Protein 3GQE (pdb70)

Secondary structure (DSSP, 8-state):
----EEEEEES-GGG--SSEEEEEE-TTS--TTGGGSHHHHH-GGG-------TT-EEEE--TT--EEEEE---TTTS-HHHHHHHHHHHHHHHHHHHHHTT-SEEEEE-TTSSTTS-SS--HHHHHHHHHHHHTTS--EEEEEES-HHHHHHHHHHHHH--/--EEEEEES-GGG--SSEEEEEB-TTSSBTT-TT-HHHHH-GGG-------TT-EEEE--SS-EEEEE----TTTS-HHHHHHHHHHHHHHHHHHHHHHT-SEEEEE-TT-STTSSSS--HHHHHHHHHHHHTTS--EEEEEE--HHHHHHHHHHHH-

Radius of gyration: 22.11 Å; Cα contacts (8 Å, |Δi|>4): 668; chains: 2; bounding box: 63×42×39 Å

Structure (mmCIF, N/CA/C/O backbone):
data_3GQE
#
_entry.id   3GQE
#
_cell.length_a   129.610
_cell.length_b   129.610
_cell.length_c   42.490
_cell.angle_alpha   90.000
_cell.angle_beta   90.000
_cell.angle_gamma   90.000
#
_symmetry.space_group_name_H-M   'I 4'
#
loop_
_entity.id
_entity.type
_entity.pdbx_description
1 polymer 'Non-structural protein 3'
2 non-polymer BICINE
3 water water
#
loop_
_atom_site.group_PDB
_atom_site.id
_atom_site.type_symbol
_atom_site.label_atom_id
_atom_site.label_alt_id
_atom_site.label_comp_id
_atom_site.label_asym_id
_atom_site.label_entity_id
_atom_site.label_seq_id
_atom_site.pdbx_PDB_ins_code
_atom_site.Cartn_x
_atom_site.Cartn_y
_atom_site.Cartn_z
_atom_site.occupancy
_atom_site.B_iso_or_equiv
_atom_site.auth_seq_id
_atom_site.auth_comp_id
_atom_site.auth_asym_id
_atom_site.auth_atom_id
_atom_site.pdbx_PDB_model_num
ATOM 1 N N . MET A 1 1 ? 42.190 9.429 -6.144 1.00 22.35 -1 MET A N 1
ATOM 2 C CA . MET A 1 1 ? 42.581 9.722 -4.790 1.00 22.20 -1 MET A CA 1
ATOM 3 C C . MET A 1 1 ? 44.083 9.878 -4.748 1.00 22.29 -1 MET A C 1
ATOM 4 O O . MET A 1 1 ? 44.799 9.172 -5.415 1.00 21.93 -1 MET A O 1
ATOM 9 N N . LYS A 1 2 ? 44.549 10.847 -3.984 1.00 22.17 0 LYS A N 1
ATOM 10 C CA . LYS A 1 2 ? 45.948 11.034 -3.788 1.00 22.42 0 LYS A CA 1
ATOM 11 C C . LYS A 1 2 ? 46.252 10.177 -2.621 1.00 22.42 0 LYS A C 1
ATOM 12 O O . LYS A 1 2 ? 45.442 10.024 -1.757 1.00 22.82 0 LYS A O 1
ATOM 18 N N . ALA A 1 3 ? 47.411 9.575 -2.610 1.00 21.81 1 ALA A N 1
ATOM 19 C CA . ALA A 1 3 ? 47.705 8.649 -1.566 1.00 21.04 1 ALA A CA 1
ATOM 20 C C . ALA A 1 3 ? 49.111 8.782 -1.114 1.00 19.97 1 ALA A C 1
ATOM 21 O O . ALA A 1 3 ? 50.001 8.417 -1.797 1.00 20.74 1 ALA A O 1
ATOM 23 N N . PRO A 1 4 ? 49.327 9.284 0.067 1.00 18.75 2 PRO A N 1
ATOM 24 C CA . PRO A 1 4 ? 50.687 9.377 0.537 1.00 17.81 2 PRO A CA 1
ATOM 25 C C . PRO A 1 4 ? 51.152 8.103 1.151 1.00 16.79 2 PRO A C 1
ATOM 26 O O . PRO A 1 4 ? 50.406 7.229 1.424 1.00 16.83 2 PRO A O 1
ATOM 30 N N . SER A 1 5 ? 52.431 8.015 1.358 1.00 16.15 3 SER A N 1
ATOM 31 C CA . SER A 1 5 ? 52.968 6.985 2.223 1.00 16.03 3 SER A CA 1
ATOM 32 C C . SER A 1 5 ? 53.760 7.676 3.319 1.00 15.39 3 SER A C 1
ATOM 33 O O . SER A 1 5 ? 54.297 8.767 3.099 1.00 15.70 3 SER A O 1
ATOM 36 N N . TYR A 1 6 ? 53.826 7.039 4.486 1.00 14.25 4 TYR A N 1
ATOM 37 C CA . TYR A 1 6 ? 54.523 7.579 5.651 1.00 12.76 4 TYR A CA 1
ATOM 38 C C . TYR A 1 6 ? 55.453 6.534 6.290 1.00 13.09 4 TYR A C 1
ATOM 39 O O . TYR A 1 6 ? 55.105 5.357 6.383 1.00 12.54 4 TYR A O 1
ATOM 48 N N . HIS A 1 7 ? 56.601 6.966 6.770 1.00 12.82 5 HIS A N 1
ATOM 49 C CA . HIS A 1 7 ? 57.521 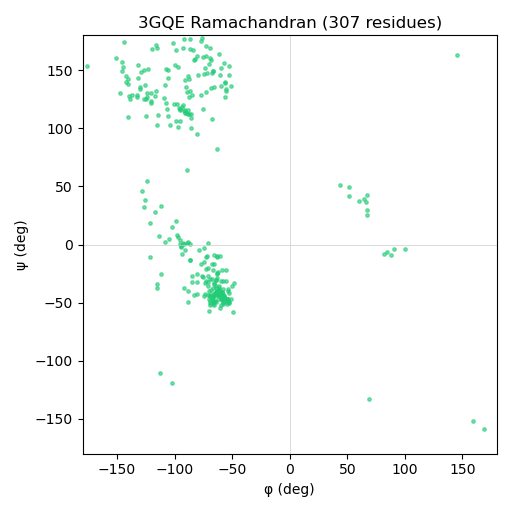6.211 7.575 1.00 13.44 5 HIS A CA 1
ATOM 50 C C . HIS A 1 7 ? 58.274 7.154 8.482 1.00 13.15 5 HIS A C 1
ATOM 51 O O . HIS A 1 7 ? 58.328 8.294 8.254 1.00 13.55 5 HIS A O 1
ATOM 58 N N . VAL A 1 8 ? 58.854 6.641 9.532 1.00 20.00 6 VAL A N 1
ATOM 59 C CA . VAL A 1 8 ? 59.462 7.456 10.551 1.00 20.00 6 VAL A CA 1
ATOM 60 C C . VAL A 1 8 ? 60.968 7.366 10.521 1.00 20.00 6 VAL A C 1
ATOM 61 O O . VAL A 1 8 ? 61.498 6.317 10.359 1.00 20.00 6 VAL A O 1
ATOM 65 N N . VAL A 1 9 ? 61.650 8.475 10.672 1.00 12.07 7 VAL A N 1
ATOM 66 C CA . VAL A 1 9 ? 63.074 8.445 10.746 1.00 12.64 7 VAL A CA 1
ATOM 67 C C . VAL A 1 9 ? 63.581 9.148 11.988 1.00 13.01 7 VAL A C 1
ATOM 68 O O . VAL A 1 9 ? 63.293 10.270 12.206 1.00 12.87 7 VAL A O 1
ATOM 72 N N . ARG A 1 10 ? 64.376 8.472 12.789 1.00 13.84 8 ARG A N 1
ATOM 73 C CA . ARG A 1 10 ? 65.057 9.131 13.894 1.00 15.35 8 ARG A CA 1
ATOM 74 C C . ARG A 1 10 ? 66.442 9.578 13.425 1.00 16.04 8 ARG A C 1
ATOM 75 O O . ARG A 1 10 ? 67.253 8.760 12.995 1.00 15.83 8 ARG A O 1
ATOM 83 N N . GLY A 1 11 ? 66.694 10.884 13.481 1.00 17.38 9 GLY A N 1
ATOM 84 C CA . GLY A 1 11 ? 68.007 11.419 13.115 1.00 19.15 9 GLY A CA 1
ATOM 85 C C . GLY A 1 11 ? 68.043 12.898 12.745 1.00 20.27 9 GLY A C 1
ATOM 86 O O . GLY A 1 11 ? 67.238 13.703 13.235 1.00 20.13 9 GLY A O 1
ATOM 87 N N . ASP A 1 12 ? 69.007 13.254 11.895 1.00 20.84 10 ASP A N 1
ATOM 88 C CA . ASP A 1 12 ? 69.229 14.645 11.508 1.00 21.60 10 ASP A CA 1
ATOM 89 C C . ASP A 1 12 ? 68.601 14.868 10.148 1.00 21.22 10 ASP A C 1
ATOM 90 O O . ASP A 1 12 ? 68.960 14.190 9.185 1.00 21.77 10 ASP A O 1
ATOM 95 N N . ILE A 1 13 ? 67.652 15.799 10.069 1.00 20.90 11 ILE A N 1
ATOM 96 C CA . ILE A 1 13 ? 66.933 16.061 8.799 1.00 19.83 11 ILE A CA 1
ATOM 97 C C . ILE A 1 13 ? 67.826 16.582 7.651 1.00 20.56 11 ILE A C 1
ATOM 98 O O . ILE A 1 13 ? 67.477 16.409 6.477 1.00 21.07 11 ILE A O 1
ATOM 103 N N . ALA A 1 14 ? 68.962 17.203 7.990 1.00 20.72 12 ALA A N 1
ATOM 104 C CA . ALA A 1 14 ? 69.985 17.604 6.991 1.00 21.22 12 ALA A CA 1
ATOM 105 C C . ALA A 1 14 ? 70.482 16.442 6.117 1.00 21.27 12 ALA A C 1
ATOM 106 O O . ALA A 1 14 ? 70.844 16.627 4.932 1.00 21.23 12 ALA A O 1
ATOM 108 N N . THR A 1 15 ? 70.497 15.250 6.705 1.00 21.02 13 THR A N 1
ATOM 109 C CA . THR A 1 15 ? 70.958 14.058 6.018 1.00 21.25 13 THR A CA 1
ATOM 110 C C . THR A 1 15 ? 69.845 13.389 5.219 1.00 21.29 13 THR A C 1
ATOM 111 O O . THR A 1 15 ? 70.077 12.386 4.559 1.00 21.72 13 THR A O 1
ATOM 115 N N . ALA A 1 16 ? 68.640 13.952 5.244 1.00 21.17 14 ALA A N 1
ATOM 116 C CA . ALA A 1 16 ? 67.513 13.304 4.571 1.00 21.14 14 ALA A C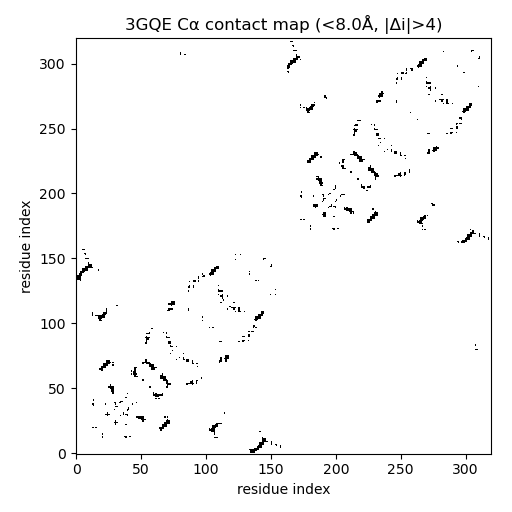A 1
ATOM 117 C C . ALA A 1 16 ? 67.778 13.133 3.072 1.00 20.87 14 ALA A C 1
ATOM 118 O O . ALA A 1 16 ? 68.486 13.930 2.484 1.00 20.93 14 ALA A O 1
ATOM 120 N N . THR A 1 17 ? 67.174 12.111 2.469 1.00 20.74 15 THR A N 1
ATOM 121 C CA . THR A 1 17 ? 67.376 11.775 1.058 1.00 20.81 15 THR A CA 1
ATOM 122 C C . THR A 1 17 ? 66.113 11.983 0.200 1.00 20.66 15 THR A C 1
ATOM 123 O O . THR A 1 17 ? 66.063 11.609 -0.979 1.00 21.27 15 THR A O 1
ATOM 127 N N . GLU A 1 18 ? 65.094 12.571 0.806 1.00 19.82 16 GLU A N 1
ATOM 128 C CA . GLU A 1 18 ? 63.867 12.912 0.119 1.00 18.87 16 GLU A CA 1
ATOM 129 C C . GLU A 1 18 ? 64.082 14.070 -0.893 1.00 18.76 16 GLU A C 1
ATOM 130 O O . GLU A 1 18 ? 65.153 14.706 -0.905 1.00 17.91 16 GLU A O 1
ATOM 136 N N . GLY A 1 19 ? 63.065 14.315 -1.738 1.00 17.57 17 GLY A N 1
ATOM 137 C CA . GLY A 1 19 ? 63.087 15.367 -2.749 1.00 16.00 17 GLY A CA 1
ATOM 138 C C . GLY A 1 19 ? 63.219 16.786 -2.196 1.00 15.87 17 GLY A C 1
ATOM 139 O O . GLY A 1 19 ? 63.852 17.648 -2.807 1.00 15.21 17 GLY A O 1
ATOM 140 N N . VAL A 1 20 ? 62.596 17.036 -1.045 1.00 14.68 18 VAL A N 1
ATOM 141 C CA . VAL A 1 20 ? 62.623 18.347 -0.431 1.00 13.37 18 VAL A CA 1
ATOM 142 C C . VAL A 1 20 ? 62.611 18.145 1.084 1.00 12.45 18 VAL A C 1
ATOM 143 O O . VAL A 1 20 ? 62.093 17.134 1.574 1.00 12.56 18 VAL A O 1
ATOM 147 N N A ILE A 1 21 ? 63.191 19.104 1.805 0.50 11.46 19 ILE A N 1
ATOM 148 N N B ILE A 1 21 ? 63.199 19.063 1.834 0.50 11.52 19 ILE A N 1
ATOM 149 C CA A ILE A 1 21 ? 63.253 19.089 3.266 0.50 10.89 19 ILE A CA 1
ATOM 150 C CA B ILE A 1 21 ? 63.091 18.946 3.277 0.50 10.92 19 ILE A CA 1
ATOM 151 C C A ILE A 1 21 ? 62.382 20.213 3.824 0.50 10.14 19 ILE A C 1
ATOM 152 C C B ILE A 1 21 ? 62.459 20.186 3.876 0.50 10.22 19 ILE A C 1
ATOM 153 O O A ILE A 1 21 ? 62.261 21.255 3.187 0.50 9.96 19 ILE A O 1
ATOM 154 O O B ILE A 1 21 ? 62.571 21.272 3.323 0.50 10.12 19 ILE A O 1
ATOM 163 N N . ILE A 1 22 ? 61.755 20.000 4.984 1.00 10.23 20 ILE A N 1
ATOM 164 C CA . ILE A 1 22 ? 61.046 21.106 5.688 1.00 8.98 20 ILE A CA 1
ATOM 165 C C . ILE A 1 22 ? 61.922 21.641 6.816 1.00 9.18 20 ILE A C 1
ATOM 166 O O . ILE A 1 22 ? 62.422 20.862 7.673 1.00 8.75 20 ILE A O 1
ATOM 171 N N . ASN A 1 23 ? 62.142 22.961 6.788 1.00 8.48 21 ASN A N 1
ATOM 172 C CA . ASN A 1 23 ? 62.694 23.697 7.928 1.00 8.23 21 ASN A CA 1
ATOM 173 C C . ASN A 1 23 ? 61.554 24.289 8.797 1.00 8.38 21 ASN A C 1
ATOM 174 O O . ASN A 1 23 ? 60.754 25.097 8.343 1.00 7.71 21 ASN A O 1
ATOM 179 N N . ALA A 1 24 ? 61.494 23.849 10.042 1.00 8.75 22 ALA A N 1
ATOM 180 C CA . ALA A 1 24 ? 60.536 24.370 10.994 1.00 9.18 22 ALA A CA 1
ATOM 181 C C . ALA A 1 24 ? 61.159 25.674 11.464 1.00 8.97 22 ALA A C 1
ATOM 182 O O . ALA A 1 24 ? 62.019 25.670 12.318 1.00 9.63 22 ALA A O 1
ATOM 184 N N . ALA A 1 25 ? 60.768 26.778 10.844 1.00 8.88 23 ALA A N 1
ATOM 185 C CA . ALA A 1 25 ? 61.430 28.035 11.048 1.00 9.44 23 ALA A CA 1
ATOM 186 C C . ALA A 1 25 ? 60.681 28.937 12.064 1.00 10.32 23 ALA A C 1
ATOM 187 O O . ALA A 1 25 ? 59.535 28.655 12.447 1.00 9.46 23 ALA A O 1
ATOM 189 N N . ASN A 1 26 ? 61.358 29.995 12.497 1.00 10.65 24 ASN A N 1
ATOM 190 C CA . ASN A 1 26 ? 60.688 31.112 13.129 1.00 12.26 24 ASN A CA 1
ATOM 191 C C . ASN A 1 26 ? 60.372 32.107 12.017 1.00 12.46 24 ASN A C 1
ATOM 192 O O . ASN A 1 26 ? 60.742 31.884 10.861 1.00 13.19 24 ASN A O 1
ATOM 197 N N . SER A 1 27 ? 59.697 33.190 12.354 1.00 12.38 25 SER A N 1
ATOM 198 C CA . SER A 1 27 ? 59.239 34.125 11.346 1.00 13.23 25 SER A CA 1
ATOM 199 C C . SER A 1 27 ? 60.378 34.951 10.688 1.00 13.31 25 SER A C 1
ATOM 200 O O . SER A 1 27 ? 60.119 35.765 9.809 1.00 13.05 25 SER A O 1
ATOM 203 N N . LYS A 1 28 ? 61.599 34.692 11.094 1.00 13.45 26 LYS A N 1
ATOM 204 C CA . LYS A 1 28 ? 62.755 35.245 10.446 1.00 14.02 26 LYS A CA 1
ATOM 205 C C . LYS A 1 28 ? 63.318 34.295 9.398 1.00 13.90 26 LYS A C 1
ATOM 206 O O . LYS A 1 28 ? 64.267 34.595 8.759 1.00 14.19 26 LYS A O 1
ATOM 212 N N . GLY A 1 29 ? 62.716 33.135 9.262 1.00 13.74 27 GLY A N 1
ATOM 213 C CA . GLY A 1 29 ? 63.227 32.074 8.398 1.00 13.69 27 GLY A CA 1
ATOM 214 C C . GLY A 1 29 ? 64.282 31.176 9.021 1.00 13.71 27 GLY A C 1
ATOM 215 O O . GLY A 1 29 ? 64.675 30.174 8.418 1.00 13.86 27 GLY A O 1
ATOM 216 N N . GLN A 1 30 ? 64.741 31.497 10.227 1.00 13.46 28 GLN A N 1
ATOM 217 C CA . GLN A 1 30 ? 65.823 30.713 10.821 1.00 14.08 28 GLN A CA 1
ATOM 218 C C . GLN A 1 30 ? 65.373 29.392 11.442 1.00 14.11 28 GLN A C 1
ATOM 219 O O . GLN A 1 30 ? 64.280 29.298 11.994 1.00 13.56 28 GLN A O 1
ATOM 225 N N . PRO A 1 31 ? 66.231 28.363 11.354 1.00 14.09 29 PRO A N 1
ATOM 226 C CA . PRO A 1 31 ? 65.994 27.161 12.120 1.00 14.12 29 PRO A CA 1
ATOM 227 C C . PRO A 1 31 ? 66.363 27.412 13.577 1.00 14.00 29 PRO A C 1
ATOM 228 O O . PRO A 1 31 ? 66.857 28.505 13.926 1.00 14.01 29 PRO A O 1
ATOM 232 N N . GLY A 1 32 ? 66.155 26.401 14.411 1.00 13.62 30 GLY A N 1
ATOM 233 C CA . GLY A 1 32 ? 66.664 26.417 15.783 1.00 13.48 30 GLY A CA 1
ATOM 234 C C . GLY A 1 32 ? 68.170 26.637 15.838 1.00 13.19 30 GLY A C 1
ATOM 235 O O . GLY A 1 32 ? 68.921 26.051 15.054 1.00 13.06 30 GLY A O 1
ATOM 236 N N . GLY A 1 33 ? 68.597 27.526 16.710 1.00 12.37 31 GLY A N 1
ATOM 237 C CA . GLY A 1 33 ? 69.989 27.849 16.847 1.00 11.79 31 GLY A CA 1
ATOM 238 C C . GLY A 1 33 ? 70.432 28.983 15.971 1.00 11.22 31 GLY A C 1
ATOM 239 O O . GLY A 1 33 ? 71.546 29.393 16.022 1.00 10.42 31 GLY A O 1
ATOM 240 N N . GLY A 1 34 ? 69.535 29.466 15.155 1.00 11.13 32 GLY A N 1
ATOM 241 C CA . GLY A 1 34 ? 69.815 30.519 14.235 1.00 11.41 32 GLY A CA 1
ATOM 242 C C . GLY A 1 34 ? 70.738 30.025 13.183 1.00 11.93 32 GLY A C 1
ATOM 243 O O . GLY A 1 34 ? 70.624 28.914 12.776 1.00 12.52 32 GLY A O 1
ATOM 244 N N . VAL A 1 35 ? 71.754 30.820 12.926 1.00 20.00 33 VAL A N 1
ATOM 245 C CA . VAL A 1 35 ? 72.844 30.480 12.052 1.00 20.00 33 VAL A CA 1
ATOM 246 C C . VAL A 1 35 ? 73.697 29.351 12.567 1.00 20.00 33 VAL A C 1
ATOM 247 O O . VAL A 1 35 ? 74.494 28.845 11.871 1.00 20.00 33 VAL A O 1
ATOM 251 N N . CYS A 1 36 ? 73.491 28.933 13.787 1.00 12.57 34 CYS A N 1
ATOM 252 C CA . CYS A 1 36 ? 74.232 27.828 14.304 1.00 12.44 34 CYS A CA 1
ATOM 253 C C . CYS A 1 36 ? 73.554 26.472 14.089 1.00 12.57 34 CYS A C 1
ATOM 254 O O . CYS A 1 36 ? 74.120 25.465 14.391 1.00 12.59 34 CYS A O 1
ATOM 257 N N . GLY A 1 37 ? 72.347 26.467 13.552 1.00 12.54 35 GLY A N 1
ATOM 258 C CA . GLY A 1 37 ? 71.602 25.251 13.298 1.00 13.02 35 GLY A CA 1
ATOM 259 C C . GLY A 1 37 ? 72.168 24.468 12.151 1.00 13.29 35 GLY A C 1
ATOM 260 O O . GLY A 1 37 ? 72.709 25.028 11.254 1.00 13.24 35 GLY A O 1
ATOM 261 N N . ALA A 1 38 ? 72.062 23.161 12.201 1.00 13.07 36 ALA A N 1
ATOM 262 C CA . ALA A 1 38 ? 72.749 22.325 11.254 1.00 12.99 36 ALA A CA 1
ATOM 263 C C . ALA A 1 38 ? 72.346 22.557 9.842 1.00 13.06 36 ALA A C 1
ATOM 264 O O . ALA A 1 38 ? 73.155 22.520 8.974 1.00 12.84 36 ALA A O 1
ATOM 266 N N . LEU A 1 39 ? 71.078 22.810 9.619 1.00 20.00 37 LEU A N 1
ATOM 267 C CA . LEU A 1 39 ? 70.569 23.050 8.296 1.00 20.00 37 LEU A CA 1
ATOM 268 C C . LEU A 1 39 ? 71.134 24.308 7.660 1.00 20.00 37 LEU A C 1
ATOM 269 O O . LEU A 1 39 ? 71.337 24.369 6.494 1.00 20.00 37 LEU A O 1
ATOM 274 N N . TYR A 1 40 ? 71.349 25.319 8.468 1.00 12.62 38 TYR A N 1
ATOM 275 C CA . TYR A 1 40 ? 71.903 26.577 8.046 1.00 12.50 38 TYR A CA 1
ATOM 276 C C . TYR A 1 40 ? 73.375 26.457 7.693 1.00 12.47 38 TYR A C 1
ATOM 277 O O . TYR A 1 40 ? 73.810 26.918 6.686 1.00 11.90 38 TYR A O 1
ATOM 286 N N . LYS A 1 41 ? 74.109 25.754 8.522 1.00 12.78 39 LYS A N 1
ATOM 287 C CA . LYS A 1 41 ? 75.540 25.556 8.319 1.00 13.59 39 LYS A CA 1
ATOM 288 C C . LYS A 1 41 ? 75.816 24.730 7.063 1.00 13.53 39 LYS A C 1
ATOM 289 O O . LYS A 1 41 ? 76.695 25.075 6.274 1.00 14.13 39 LYS A O 1
ATOM 295 N N . LYS A 1 42 ? 75.040 23.668 6.880 1.00 13.10 40 LYS A N 1
ATOM 296 C CA . LYS A 1 42 ? 75.097 22.832 5.687 1.00 13.08 40 LYS A CA 1
ATOM 297 C C . LYS A 1 42 ? 74.578 23.490 4.396 1.00 12.44 40 LYS A C 1
ATOM 298 O O . LYS A 1 42 ? 75.203 23.366 3.347 1.00 12.62 40 LYS A O 1
ATOM 304 N N . PHE A 1 43 ? 73.445 24.183 4.456 1.00 11.99 41 PHE A N 1
ATOM 305 C CA . PHE A 1 43 ? 72.821 24.710 3.230 1.00 11.65 41 PHE A CA 1
ATOM 306 C C . PHE A 1 43 ? 72.466 26.206 3.249 1.00 12.48 41 PHE A C 1
ATOM 307 O O . PHE A 1 43 ? 71.385 26.590 2.806 1.00 12.18 41 PHE A O 1
ATOM 315 N N . PRO A 1 44 ? 73.386 27.073 3.708 1.00 13.69 42 PRO A N 1
ATOM 316 C CA . PRO A 1 44 ? 72.985 28.486 3.750 1.00 14.47 42 PRO A CA 1
ATOM 317 C C . PRO A 1 44 ? 72.335 28.940 2.419 1.00 15.38 42 PRO A C 1
ATOM 318 O O . PRO A 1 44 ? 71.416 29.777 2.412 1.00 15.38 42 PRO A O 1
ATOM 322 N N . GLU A 1 45 ? 72.812 28.351 1.322 1.00 15.79 43 GLU A N 1
ATOM 323 C CA . GLU A 1 45 ? 72.303 28.569 -0.036 1.00 16.54 43 GLU A CA 1
ATOM 324 C C . GLU A 1 45 ? 70.799 28.318 -0.262 1.00 16.68 43 GLU A C 1
ATOM 325 O O . GLU A 1 45 ? 70.204 28.842 -1.212 1.00 16.39 43 GLU A O 1
ATOM 331 N N . SER A 1 46 ? 70.180 27.528 0.610 1.00 16.79 44 SER A N 1
ATOM 332 C CA . SER A 1 46 ? 68.759 27.260 0.483 1.00 16.47 44 SER A CA 1
ATOM 333 C C . SER A 1 46 ? 67.943 28.086 1.495 1.00 17.10 44 SER A C 1
ATOM 334 O O . SER A 1 46 ? 66.759 27.805 1.747 1.00 16.26 44 SER A O 1
ATOM 337 N N . PHE A 1 47 ? 68.588 29.097 2.068 1.00 17.44 45 PHE A N 1
ATOM 338 C CA . PHE A 1 47 ? 67.935 30.002 3.006 1.00 18.55 45 PHE A CA 1
ATOM 339 C C . PHE A 1 47 ? 67.909 31.378 2.392 1.00 19.79 45 PHE A C 1
ATOM 340 O O . PHE A 1 47 ? 68.937 32.078 2.394 1.00 19.99 45 PHE A O 1
ATOM 348 N N . ASP A 1 48 ? 66.758 31.796 1.875 1.00 20.71 46 ASP A N 1
ATOM 349 C CA . ASP A 1 48 ? 66.604 33.224 1.658 1.00 22.14 46 ASP A CA 1
ATOM 350 C C . ASP A 1 48 ? 66.428 33.848 3.061 1.00 22.76 46 ASP A C 1
ATOM 351 O O . ASP A 1 48 ? 66.235 33.127 4.052 1.00 23.49 46 ASP A O 1
ATOM 356 N N . LEU A 1 49 ? 66.448 35.149 3.190 1.00 22.81 47 LEU A N 1
ATOM 357 C CA . LEU A 1 49 ? 66.486 35.660 4.532 1.00 22.69 47 LEU A CA 1
ATOM 358 C C . LEU A 1 49 ? 65.400 36.632 4.810 1.00 22.12 47 LEU A C 1
ATOM 359 O O . LEU A 1 49 ? 65.568 37.587 5.500 1.00 22.35 47 LEU A O 1
ATOM 364 N N . GLN A 1 50 ? 64.260 36.331 4.270 1.00 21.25 48 GLN A N 1
ATOM 365 C CA . GLN A 1 50 ? 63.096 37.205 4.327 1.00 20.64 48 GLN A CA 1
ATOM 366 C C . GLN A 1 50 ? 62.028 36.699 5.315 1.00 19.42 48 GLN A C 1
ATOM 367 O O . GLN A 1 50 ? 61.924 35.506 5.541 1.00 19.34 48 GLN A O 1
ATOM 373 N N . PRO A 1 51 ? 61.256 37.624 5.928 1.00 18.43 49 PRO A N 1
ATOM 374 C CA . PRO A 1 51 ? 60.168 37.266 6.855 1.00 17.42 49 PRO A CA 1
ATOM 375 C C . PRO A 1 51 ? 59.103 36.326 6.266 1.00 16.51 49 PRO A C 1
ATOM 376 O O . PRO A 1 51 ? 58.693 36.484 5.110 1.00 16.35 49 PRO A O 1
ATOM 380 N N . ILE A 1 52 ? 58.668 35.358 7.070 1.00 15.44 50 ILE A N 1
ATOM 381 C CA . ILE A 1 52 ? 57.554 34.468 6.725 1.00 13.99 50 ILE A CA 1
ATOM 382 C C . ILE A 1 52 ? 56.466 34.624 7.791 1.00 13.17 50 ILE A C 1
ATOM 383 O O . ILE A 1 52 ? 56.754 34.560 8.986 1.00 12.83 50 ILE A O 1
ATOM 388 N N . GLU A 1 53 ? 55.227 34.833 7.361 1.00 12.48 51 GLU A N 1
ATOM 389 C CA . GLU A 1 53 ? 54.101 34.942 8.297 1.00 12.28 51 GLU A CA 1
ATOM 390 C C . GLU A 1 53 ? 53.850 33.603 8.992 1.00 11.51 51 GLU A C 1
ATOM 391 O O . GLU A 1 53 ? 54.107 32.537 8.411 1.00 11.31 51 GLU A O 1
ATOM 397 N N . VAL A 1 54 ? 53.353 33.660 10.226 1.00 10.09 52 VAL A N 1
ATOM 398 C CA . VAL A 1 54 ? 52.930 32.460 10.963 1.00 9.50 52 VAL A CA 1
ATOM 399 C C . VAL A 1 54 ? 51.890 31.631 10.179 1.00 8.91 52 VAL A C 1
ATOM 400 O O . VAL A 1 54 ? 50.919 32.167 9.644 1.00 8.91 52 VAL A O 1
ATOM 404 N N . GLY A 1 55 ? 52.108 30.321 10.087 1.00 8.51 53 GLY A N 1
ATOM 405 C CA . GLY A 1 55 ? 51.184 29.461 9.335 1.00 7.55 53 GLY A CA 1
ATOM 406 C C . GLY A 1 55 ? 51.437 29.461 7.832 1.00 7.68 53 GLY A C 1
ATOM 407 O O . GLY A 1 55 ? 50.813 28.698 7.099 1.00 8.21 53 GLY A O 1
ATOM 408 N N . LYS A 1 56 ? 52.326 30.332 7.362 1.00 6.98 54 LYS A N 1
ATOM 409 C CA . LYS A 1 56 ? 52.726 30.340 5.962 1.00 7.44 54 LYS A CA 1
ATOM 410 C C . LYS A 1 56 ? 53.977 29.471 5.720 1.00 7.28 54 LYS A C 1
ATOM 411 O O . LYS A 1 56 ? 54.624 29.039 6.673 1.00 5.44 54 LYS A O 1
ATOM 417 N N . ALA A 1 57 ? 54.304 29.219 4.445 1.00 8.75 55 ALA A N 1
ATOM 418 C CA . ALA A 1 57 ? 55.551 28.509 4.075 1.00 9.37 55 ALA A CA 1
ATOM 419 C C . ALA A 1 57 ? 56.175 29.027 2.764 1.00 10.52 55 ALA A C 1
ATOM 420 O O . ALA A 1 57 ? 55.468 29.519 1.885 1.00 10.88 55 ALA A O 1
ATOM 422 N N . ARG A 1 58 ? 57.493 28.887 2.625 1.00 11.31 56 ARG A N 1
ATOM 423 C CA . ARG A 1 58 ? 58.192 29.388 1.437 1.00 12.21 56 ARG A CA 1
ATOM 424 C C . ARG A 1 58 ? 59.262 28.389 0.947 1.00 11.56 56 ARG A C 1
ATOM 425 O O . ARG A 1 58 ? 60.136 27.973 1.705 1.00 10.99 56 ARG A O 1
ATOM 433 N N . LEU A 1 59 ? 59.178 28.012 -0.321 1.00 11.84 57 LEU A N 1
ATOM 434 C CA . LEU A 1 59 ? 60.136 27.088 -0.924 1.00 12.06 57 LEU A CA 1
ATOM 435 C C . LEU A 1 59 ? 61.376 27.806 -1.467 1.00 11.98 57 LEU A C 1
ATOM 436 O O . LEU A 1 59 ? 61.293 28.806 -2.177 1.00 11.90 57 LEU A O 1
ATOM 441 N N . VAL A 1 60 ? 62.542 27.291 -1.130 1.00 12.44 58 VAL A N 1
ATOM 442 C CA . VAL A 1 60 ? 63.769 27.789 -1.774 1.00 12.27 58 VAL A CA 1
ATOM 443 C C . VAL A 1 60 ? 64.468 26.616 -2.488 1.00 12.12 58 VAL A C 1
ATOM 444 O O . VAL A 1 60 ? 64.749 25.580 -1.880 1.00 11.17 58 VAL A O 1
ATOM 448 N N . LYS A 1 61 ? 64.692 26.765 -3.791 1.00 12.49 59 LYS A N 1
ATOM 449 C CA . LYS A 1 61 ? 65.252 25.681 -4.604 1.00 13.20 59 LYS A CA 1
ATOM 450 C C . LYS A 1 61 ? 66.776 25.699 -4.641 1.00 12.97 59 LYS A C 1
ATOM 451 O O . LYS A 1 61 ? 67.368 25.897 -5.710 1.00 13.58 59 LYS A O 1
ATOM 457 N N . GLY A 1 62 ? 67.419 25.499 -3.493 1.00 12.54 60 GLY A N 1
ATOM 458 C CA . GLY A 1 62 ? 68.886 25.453 -3.455 1.00 12.47 60 GLY A CA 1
ATOM 459 C C . GLY A 1 62 ? 69.416 24.321 -4.337 1.00 12.49 60 GLY A C 1
ATOM 460 O O . GLY A 1 62 ? 68.772 23.256 -4.447 1.00 13.06 60 GLY A O 1
ATOM 461 N N . ALA A 1 63 ? 70.573 24.546 -4.956 1.00 11.51 61 ALA A N 1
ATOM 462 C CA . ALA A 1 63 ? 71.252 23.544 -5.790 1.00 11.64 61 ALA A CA 1
ATOM 463 C C . ALA A 1 63 ? 71.562 22.249 -5.029 1.00 11.92 61 ALA A C 1
ATOM 464 O O . ALA A 1 63 ? 71.361 21.175 -5.563 1.00 12.33 61 ALA A O 1
ATOM 466 N N . ALA A 1 64 ? 72.018 22.363 -3.811 1.00 11.76 62 ALA A N 1
ATOM 467 C CA . ALA A 1 64 ? 72.287 21.226 -2.979 1.00 11.40 62 ALA A CA 1
ATOM 468 C C . ALA A 1 64 ? 71.099 20.732 -2.126 1.00 11.89 62 ALA A C 1
ATOM 469 O O . ALA A 1 64 ? 71.262 19.811 -1.391 1.00 11.30 62 ALA A O 1
ATOM 471 N N . LYS A 1 65 ? 69.940 21.359 -2.230 1.00 11.52 63 LYS A N 1
ATOM 472 C CA . LYS A 1 65 ? 68.798 21.069 -1.371 1.00 12.23 63 LYS A CA 1
ATOM 473 C C . LYS A 1 65 ? 67.634 21.899 -1.843 1.00 11.90 63 LYS A C 1
ATOM 474 O O . LYS A 1 65 ? 67.772 22.914 -2.403 1.00 12.30 63 LYS A O 1
ATOM 480 N N . HIS A 1 66 ? 66.455 21.428 -1.596 1.00 11.62 64 HIS A N 1
ATOM 481 C CA . HIS A 1 66 ? 65.288 22.183 -1.881 1.00 11.39 64 HIS A CA 1
ATOM 482 C C . HIS A 1 66 ? 64.691 22.252 -0.480 1.00 11.28 64 HIS A C 1
ATOM 483 O O . HIS A 1 66 ? 64.452 21.263 0.108 1.00 11.81 64 HIS A O 1
ATOM 490 N N . ILE A 1 67 ? 64.475 23.437 0.040 1.00 10.73 65 ILE A N 1
ATOM 491 C CA . ILE A 1 67 ? 63.981 23.593 1.386 1.00 10.20 65 ILE A CA 1
ATOM 492 C C . ILE A 1 67 ? 62.6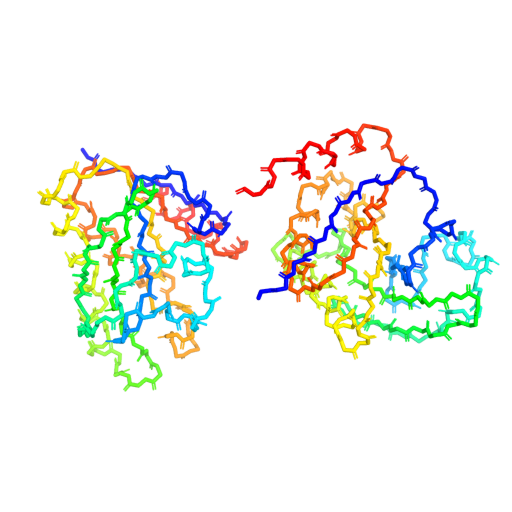95 24.402 1.489 1.00 10.17 65 ILE A C 1
ATOM 493 O O . ILE A 1 67 ? 62.620 25.480 0.969 1.00 10.06 65 ILE A O 1
ATOM 498 N N . ILE A 1 68 ? 61.690 23.822 2.146 1.00 9.85 66 ILE A N 1
ATOM 499 C CA . ILE A 1 68 ? 60.424 24.489 2.457 1.00 9.76 66 ILE A CA 1
ATOM 500 C C . ILE A 1 68 ? 60.538 25.034 3.879 1.00 9.68 66 ILE A C 1
ATOM 501 O O . ILE A 1 68 ? 60.740 24.285 4.835 1.00 9.48 66 ILE A O 1
ATOM 506 N N . HIS A 1 69 ? 60.464 26.347 4.020 1.00 9.75 67 HIS A N 1
ATOM 507 C CA . HIS A 1 69 ? 60.550 26.943 5.344 1.00 10.33 67 HIS A CA 1
ATOM 508 C C . HIS A 1 69 ? 59.150 27.207 5.809 1.00 10.41 67 HIS A C 1
ATOM 509 O O . HIS A 1 69 ? 58.409 27.913 5.138 1.00 11.73 67 HIS A O 1
ATOM 516 N N . ALA A 1 70 ? 58.767 26.622 6.933 1.00 10.41 68 ALA A N 1
ATOM 517 C CA . ALA A 1 70 ? 57.369 26.708 7.378 1.00 10.82 68 ALA A CA 1
ATOM 518 C C . ALA A 1 70 ? 57.317 27.140 8.817 1.00 10.82 68 ALA A C 1
ATOM 519 O O . ALA A 1 70 ? 58.081 26.646 9.651 1.00 10.75 68 ALA A O 1
ATOM 521 N N . VAL A 1 71 ? 56.440 28.105 9.094 1.00 11.69 69 VAL A N 1
ATOM 522 C CA . VAL A 1 71 ? 56.363 28.721 10.423 1.00 11.64 69 VAL A CA 1
ATOM 523 C C . VAL A 1 71 ? 55.145 28.206 11.201 1.00 11.96 69 VAL A C 1
ATOM 524 O O . VAL A 1 71 ? 53.995 28.611 10.944 1.00 12.55 69 VAL A O 1
ATOM 528 N N . GLY A 1 72 ? 55.390 27.296 12.138 1.00 11.35 70 GLY A N 1
ATOM 529 C CA . GLY A 1 72 ? 54.331 26.863 13.058 1.00 11.46 70 GLY A CA 1
ATOM 530 C C . GLY A 1 72 ? 54.099 27.909 14.131 1.00 11.54 70 GLY A C 1
ATOM 531 O O . GLY A 1 72 ? 54.825 28.897 14.180 1.00 13.17 70 GLY A O 1
ATOM 532 N N . PRO A 1 73 ? 53.080 27.718 15.002 1.00 11.06 71 PRO A N 1
ATOM 533 C CA . PRO A 1 73 ? 52.857 28.627 16.123 1.00 9.94 71 PRO A CA 1
ATOM 534 C C . PRO A 1 73 ? 53.866 28.449 17.274 1.00 9.41 71 PRO A C 1
ATOM 535 O O . PRO A 1 73 ? 54.371 27.341 17.487 1.00 9.60 71 PRO A O 1
ATOM 539 N N . ASN A 1 74 ? 54.194 29.546 17.955 1.00 7.67 72 ASN A N 1
ATOM 540 C CA . ASN A 1 74 ? 54.947 29.509 19.216 1.00 7.51 72 ASN A CA 1
ATOM 541 C C . ASN A 1 74 ? 53.959 29.536 20.380 1.00 7.74 72 ASN A C 1
ATOM 542 O O . ASN A 1 74 ? 53.362 30.580 20.648 1.00 7.18 72 ASN A O 1
ATOM 547 N N . PHE A 1 75 ? 53.783 28.400 21.056 1.00 7.90 73 PHE A N 1
ATOM 548 C CA . PHE A 1 75 ? 52.807 28.295 22.149 1.00 8.90 73 PHE A CA 1
ATOM 549 C C . PHE A 1 75 ? 53.178 29.034 23.452 1.00 9.61 73 PHE A C 1
ATOM 550 O O . PHE A 1 75 ? 52.334 29.185 24.356 1.00 8.24 73 PHE A O 1
ATOM 558 N N . ASN A 1 76 ? 54.422 29.527 23.531 1.00 9.67 74 ASN A N 1
ATOM 559 C CA . ASN A 1 76 ? 54.787 30.457 24.591 1.00 10.22 74 ASN A CA 1
ATOM 560 C C . ASN A 1 76 ? 54.052 31.782 24.430 1.00 10.73 74 ASN A C 1
ATOM 561 O O . ASN A 1 76 ? 53.919 32.538 25.398 1.00 10.30 74 ASN A O 1
ATOM 566 N N . LYS A 1 77 ? 53.602 32.052 23.198 1.00 10.85 75 LYS A N 1
ATOM 567 C CA . LYS A 1 77 ? 53.071 33.352 22.811 1.00 11.25 75 LYS A CA 1
ATOM 568 C C . LYS A 1 77 ? 51.584 33.354 22.435 1.00 10.52 75 LYS A C 1
ATOM 569 O O . LYS A 1 77 ? 50.881 34.312 22.715 1.00 10.06 75 LYS A O 1
ATOM 575 N N . VAL A 1 78 ? 51.109 32.308 21.777 1.00 10.53 76 VAL A N 1
ATOM 576 C CA . VAL A 1 78 ? 49.717 32.291 21.313 1.00 10.74 76 VAL A CA 1
ATOM 577 C C . VAL A 1 78 ? 48.848 31.327 22.130 1.00 10.80 76 VAL A C 1
ATOM 578 O O . VAL A 1 78 ? 49.346 30.319 22.671 1.00 10.72 76 VAL A O 1
ATOM 582 N N . SER A 1 79 ? 47.555 31.633 22.222 1.00 10.26 77 SER A N 1
ATOM 583 C CA . SER A 1 79 ? 46.600 30.765 22.905 1.00 10.19 77 SER A CA 1
ATOM 584 C C . SER A 1 79 ? 46.587 29.343 22.295 1.00 10.31 77 SER A C 1
ATOM 585 O O . SER A 1 79 ? 46.966 29.167 21.146 1.00 11.08 77 SER A O 1
ATOM 588 N N . GLU A 1 80 ? 46.157 28.349 23.076 1.00 10.73 78 GLU A N 1
ATOM 589 C CA . GLU A 1 80 ? 45.917 26.970 22.602 1.00 11.53 78 GLU A CA 1
ATOM 590 C C . GLU A 1 80 ? 45.003 26.858 21.381 1.00 11.95 78 GLU A C 1
ATOM 591 O O . GLU A 1 80 ? 45.278 26.054 20.484 1.00 12.12 78 GLU A O 1
ATOM 597 N N . VAL A 1 81 ? 43.924 27.644 21.347 1.00 11.40 79 VAL A N 1
ATOM 598 C CA . VAL A 1 81 ? 42.965 27.605 20.239 1.00 11.97 79 VAL A CA 1
ATOM 599 C C . VAL A 1 81 ? 43.522 28.282 18.971 1.00 12.54 79 VAL A C 1
ATOM 600 O O . VAL A 1 81 ? 43.402 27.745 17.863 1.00 12.85 79 VAL A O 1
ATOM 604 N N . GLU A 1 82 ? 44.153 29.440 19.129 1.00 12.65 80 GLU A N 1
ATOM 605 C CA . GLU A 1 82 ? 44.770 30.136 17.993 1.00 13.09 80 GLU A CA 1
ATOM 606 C C . GLU A 1 82 ? 45.968 29.363 17.404 1.00 12.80 80 GLU A C 1
ATOM 607 O O . GLU A 1 82 ? 46.104 29.255 16.190 1.00 12.62 80 GLU A O 1
ATOM 613 N N . GLY A 1 83 ? 46.817 28.818 18.272 1.00 13.04 81 GLY A N 1
ATOM 614 C CA . GLY A 1 83 ? 47.980 28.026 17.851 1.00 12.30 81 GLY A CA 1
ATOM 615 C C . GLY A 1 83 ? 47.605 26.758 17.106 1.00 12.76 81 GLY A C 1
ATOM 616 O O . GLY A 1 83 ? 48.238 26.400 16.111 1.00 13.19 81 GLY A O 1
ATOM 617 N N . ASP A 1 84 ? 46.573 26.068 17.573 1.00 12.85 82 ASP A N 1
ATOM 618 C CA . ASP A 1 84 ? 46.057 24.927 16.843 1.00 13.11 82 ASP A CA 1
ATOM 619 C C . ASP A 1 84 ? 45.648 25.329 15.422 1.00 13.32 82 ASP A C 1
ATOM 620 O O . ASP A 1 84 ? 45.996 24.648 14.463 1.00 13.97 82 ASP A O 1
ATOM 625 N N . LYS A 1 85 ? 44.934 26.437 15.285 1.00 13.19 83 LYS A N 1
ATOM 626 C CA . LYS A 1 85 ? 44.539 26.931 13.969 1.00 13.66 83 LYS A CA 1
ATOM 627 C C . LYS A 1 85 ? 45.757 27.224 13.063 1.00 13.05 83 LYS A C 1
ATOM 628 O O . LYS A 1 85 ? 45.732 26.932 11.878 1.00 12.27 83 LYS A O 1
ATOM 634 N N . GLN A 1 86 ? 46.800 27.809 13.638 1.00 12.66 84 GLN A N 1
ATOM 635 C CA . GLN A 1 86 ? 47.998 28.182 12.888 1.00 13.19 84 GLN A CA 1
ATOM 636 C C . GLN A 1 86 ? 48.836 26.961 12.528 1.00 13.08 84 GLN A C 1
ATOM 637 O O . GLN A 1 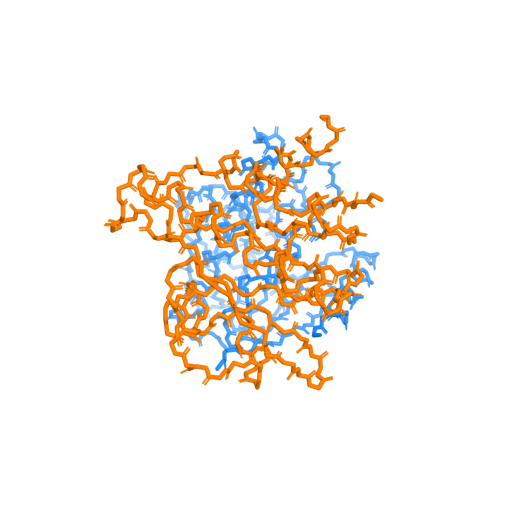86 ? 49.451 26.927 11.470 1.00 14.24 84 GLN A O 1
ATOM 643 N N . LEU A 1 87 ? 48.829 25.961 13.401 1.00 12.27 85 LEU A N 1
ATOM 644 C CA . LEU A 1 87 ? 49.555 24.728 13.183 1.00 12.52 85 LEU A CA 1
ATOM 645 C C . LEU A 1 87 ? 48.966 23.956 11.999 1.00 13.34 85 LEU A C 1
ATOM 646 O O . LEU A 1 87 ? 49.719 23.479 11.137 1.00 13.01 85 LEU A O 1
ATOM 651 N N . ALA A 1 88 ? 47.631 23.875 11.940 1.00 12.88 86 ALA A N 1
ATOM 652 C CA . ALA A 1 88 ? 46.937 23.269 10.800 1.00 13.63 86 ALA A CA 1
ATOM 653 C C . ALA A 1 88 ? 47.248 24.047 9.526 1.00 14.37 86 ALA A C 1
ATOM 654 O O . ALA A 1 88 ? 47.493 23.462 8.470 1.00 15.28 86 ALA A O 1
ATOM 656 N N . GLU A 1 89 ? 47.243 25.366 9.646 1.00 14.76 87 GLU A N 1
ATOM 657 C CA . GLU A 1 89 ? 47.608 26.260 8.559 1.00 15.80 87 GLU A CA 1
ATOM 658 C C . GLU A 1 89 ? 49.026 25.973 8.015 1.00 15.19 87 GLU A C 1
ATOM 659 O O . GLU A 1 89 ? 49.208 25.831 6.792 1.00 15.43 87 GLU A O 1
ATOM 665 N N . ALA A 1 90 ? 50.010 25.864 8.918 1.00 13.82 88 ALA A N 1
ATOM 666 C CA . ALA A 1 90 ? 51.399 25.645 8.522 1.00 13.32 88 ALA A CA 1
ATOM 667 C C . ALA A 1 90 ? 51.564 24.370 7.723 1.00 12.78 88 ALA A C 1
ATOM 668 O O . ALA A 1 90 ? 52.222 24.353 6.696 1.00 12.84 88 ALA A O 1
ATOM 670 N N . TYR A 1 91 ? 50.968 23.293 8.200 1.00 12.67 89 TYR A N 1
ATOM 671 C CA . TYR A 1 91 ? 51.034 22.043 7.471 1.00 12.31 89 TYR A CA 1
ATOM 672 C C . TYR A 1 91 ? 50.319 22.065 6.122 1.00 12.45 89 TYR A C 1
ATOM 673 O O . TYR A 1 91 ? 50.789 21.448 5.164 1.00 13.21 89 TYR A O 1
ATOM 682 N N A GLU A 1 92 ? 49.186 22.766 6.062 0.50 12.42 90 GLU A N 1
ATOM 683 N N B GLU A 1 92 ? 49.206 22.779 6.042 0.50 12.57 90 GLU A N 1
ATOM 684 C CA A GLU A 1 92 ? 48.432 22.998 4.825 0.50 12.38 90 GLU A CA 1
ATOM 685 C CA B GLU A 1 92 ? 48.484 22.914 4.790 0.50 12.70 90 GLU A CA 1
ATOM 686 C C A GLU A 1 92 ? 49.278 23.761 3.795 0.50 12.37 90 GLU A C 1
ATOM 687 C C B GLU A 1 92 ? 49.304 23.742 3.781 0.50 12.53 90 GLU A C 1
ATOM 688 O O A GLU A 1 92 ? 49.232 23.479 2.603 0.50 12.52 90 GLU A O 1
ATOM 689 O O B GLU A 1 92 ? 49.267 23.483 2.583 0.50 12.66 90 GLU A O 1
ATOM 700 N N . SER A 1 93 ? 50.049 24.728 4.272 1.00 12.31 91 SER A N 1
ATOM 701 C CA . SER A 1 93 ? 50.911 25.538 3.410 1.00 11.88 91 SER A CA 1
ATOM 702 C C . SER A 1 93 ? 52.055 24.734 2.819 1.00 11.26 91 SER A C 1
ATOM 703 O O . SER A 1 93 ? 52.479 25.013 1.698 1.00 12.06 91 SER A O 1
ATOM 706 N N . ILE A 1 94 ? 52.550 23.755 3.582 1.00 10.69 92 ILE A N 1
ATOM 707 C CA . ILE A 1 94 ? 53.530 22.784 3.114 1.00 10.04 92 ILE A CA 1
ATOM 708 C C . ILE A 1 94 ? 52.961 21.856 2.032 1.00 10.27 92 ILE A C 1
ATOM 709 O O . ILE A 1 94 ? 53.608 21.645 1.019 1.00 10.51 92 ILE A O 1
ATOM 714 N N . ALA A 1 95 ? 51.772 21.294 2.265 1.00 10.38 93 ALA A N 1
ATOM 715 C CA . ALA A 1 95 ? 51.140 20.351 1.332 1.00 11.20 93 ALA A CA 1
ATOM 716 C C . ALA A 1 95 ? 50.887 20.991 -0.025 1.00 11.49 93 ALA A C 1
ATOM 717 O O . ALA A 1 95 ? 51.121 20.377 -1.061 1.00 12.11 93 ALA A O 1
ATOM 719 N N . LYS A 1 96 ? 50.418 22.231 0.010 1.00 11.83 94 LYS A N 1
ATOM 720 C CA . LYS A 1 96 ? 50.160 23.049 -1.164 1.00 12.20 94 LYS A CA 1
ATOM 721 C C . LYS A 1 96 ? 51.405 23.162 -2.062 1.00 11.72 94 LYS A C 1
ATOM 722 O O . LYS A 1 96 ? 51.340 22.921 -3.262 1.00 11.82 94 LYS A O 1
ATOM 728 N N . ILE A 1 97 ? 52.531 23.527 -1.467 1.00 11.15 95 ILE A N 1
ATOM 729 C CA . ILE A 1 97 ? 53.816 23.587 -2.176 1.00 10.77 95 ILE A CA 1
ATOM 730 C C . ILE A 1 97 ? 54.259 22.214 -2.721 1.00 10.29 95 ILE A C 1
ATOM 731 O O . ILE A 1 97 ? 54.716 22.123 -3.851 1.00 10.40 95 ILE A O 1
ATOM 736 N N . VAL A 1 98 ? 54.123 21.166 -1.912 1.00 9.83 96 VAL A N 1
ATOM 737 C CA . VAL A 1 98 ? 54.393 19.791 -2.342 1.00 9.82 96 VAL A CA 1
ATOM 738 C C . VAL A 1 98 ? 53.580 19.443 -3.605 1.00 10.12 96 VAL A C 1
ATOM 739 O O . VAL A 1 98 ? 54.128 18.918 -4.577 1.00 9.86 96 VAL A O 1
ATOM 743 N N . ASN A 1 99 ? 52.287 19.766 -3.601 1.00 10.74 97 ASN A N 1
ATOM 744 C CA . ASN A 1 99 ? 51.443 19.571 -4.786 1.00 12.07 97 ASN A CA 1
ATOM 745 C C . ASN A 1 99 ? 51.795 20.445 -5.984 1.00 12.35 97 ASN A C 1
ATOM 746 O O . ASN A 1 99 ? 51.959 19.929 -7.086 1.00 11.97 97 ASN A O 1
ATOM 751 N N . ASP A 1 100 ? 51.938 21.755 -5.772 1.00 13.24 98 ASP A N 1
ATOM 752 C CA . ASP A 1 100 ? 52.194 22.653 -6.916 1.00 14.84 98 ASP A CA 1
ATOM 753 C C . ASP A 1 100 ? 53.511 22.350 -7.628 1.00 14.75 98 ASP A C 1
ATOM 754 O O . ASP A 1 100 ? 53.663 22.681 -8.787 1.00 15.41 98 ASP A O 1
ATOM 759 N N . ASN A 1 101 ? 54.448 21.728 -6.921 1.00 15.02 99 ASN A N 1
ATOM 760 C CA . ASN A 1 101 ? 55.724 21.342 -7.499 1.00 14.63 99 ASN A CA 1
ATOM 761 C C . ASN A 1 101 ? 55.841 19.850 -7.777 1.00 14.71 99 ASN A C 1
ATOM 762 O O . ASN A 1 101 ? 56.898 19.379 -8.199 1.00 14.99 99 ASN A O 1
ATOM 767 N N . ASN A 1 102 ? 54.750 19.118 -7.546 1.00 14.59 100 ASN A N 1
ATOM 768 C CA . ASN A 1 102 ? 54.734 17.665 -7.665 1.00 14.95 100 ASN A CA 1
ATOM 769 C C . ASN A 1 102 ? 55.974 16.994 -7.039 1.00 14.44 100 ASN A C 1
ATOM 770 O O . ASN A 1 102 ? 56.642 16.205 -7.695 1.00 14.09 100 ASN A O 1
ATOM 775 N N . TYR A 1 103 ? 56.309 17.315 -5.788 1.00 14.43 101 TYR A N 1
ATOM 776 C CA . TYR A 1 103 ? 57.373 16.549 -5.115 1.00 14.40 101 TYR A CA 1
ATOM 777 C C . TYR A 1 103 ? 56.924 15.119 -4.838 1.00 14.73 101 TYR A C 1
ATOM 778 O O . TYR A 1 103 ? 55.787 14.878 -4.391 1.00 15.27 101 TYR A O 1
ATOM 787 N N . LYS A 1 104 ? 57.812 14.178 -5.145 1.00 14.46 102 LYS A N 1
ATOM 788 C CA . LYS A 1 104 ? 57.538 12.747 -5.028 1.00 14.66 102 LYS A CA 1
ATOM 789 C C . LYS A 1 104 ? 57.795 12.222 -3.607 1.00 14.11 102 LYS A C 1
ATOM 790 O O . LYS A 1 104 ? 57.146 11.279 -3.173 1.00 12.91 102 LYS A O 1
ATOM 796 N N . SER A 1 105 ? 58.775 12.817 -2.923 1.00 13.87 103 SER A N 1
ATOM 797 C CA . SER A 1 105 ? 59.095 12.480 -1.545 1.00 14.59 103 SER A CA 1
ATOM 798 C C . SER A 1 105 ? 59.486 13.758 -0.775 1.00 14.50 103 SER A C 1
ATOM 799 O O . SER A 1 105 ? 59.988 14.732 -1.371 1.00 14.81 103 SER A O 1
ATOM 802 N N A VAL A 1 106 ? 59.238 13.746 0.532 0.50 14.08 104 VAL A N 1
ATOM 803 N N B VAL A 1 106 ? 59.218 13.776 0.532 0.50 13.89 104 VAL A N 1
ATOM 804 C CA A VAL A 1 106 ? 59.405 14.922 1.374 0.50 13.60 104 VAL A CA 1
ATOM 805 C CA B VAL A 1 106 ? 59.424 14.975 1.353 0.50 13.19 104 VAL A CA 1
ATOM 806 C C A VAL A 1 106 ? 59.891 14.465 2.750 0.50 13.03 104 VAL A C 1
ATOM 807 C C B VAL A 1 106 ? 59.769 14.609 2.796 0.50 12.80 104 VAL A C 1
ATOM 808 O O A VAL A 1 106 ? 59.415 13.449 3.257 0.50 13.39 104 VAL A O 1
ATOM 809 O O B VAL A 1 106 ? 59.049 13.814 3.408 0.50 12.90 104 VAL A O 1
ATOM 816 N N . ALA A 1 107 ? 60.849 15.186 3.337 1.00 12.07 105 ALA A N 1
ATOM 817 C CA . ALA A 1 107 ? 61.242 14.970 4.757 1.00 11.05 105 ALA A CA 1
ATOM 818 C C . ALA A 1 107 ? 60.673 16.066 5.659 1.00 10.52 105 ALA A C 1
ATOM 819 O O . ALA A 1 107 ? 60.888 17.232 5.389 1.00 10.32 105 ALA A O 1
ATOM 821 N N . ILE A 1 108 ? 59.962 15.703 6.732 1.00 10.32 106 ILE A N 1
ATOM 822 C CA . ILE A 1 108 ? 59.233 16.719 7.540 1.00 10.01 106 ILE A CA 1
ATOM 823 C C . ILE A 1 108 ? 59.392 16.474 9.028 1.00 9.62 106 ILE A C 1
ATOM 824 O O . ILE A 1 108 ? 59.149 15.358 9.470 1.00 11.15 106 ILE A O 1
ATOM 829 N N . PRO A 1 109 ? 59.797 17.492 9.807 1.00 8.81 107 PRO A N 1
ATOM 830 C CA . PRO A 1 109 ? 59.720 17.307 11.238 1.00 9.65 107 PRO A CA 1
ATOM 831 C C . PRO A 1 109 ?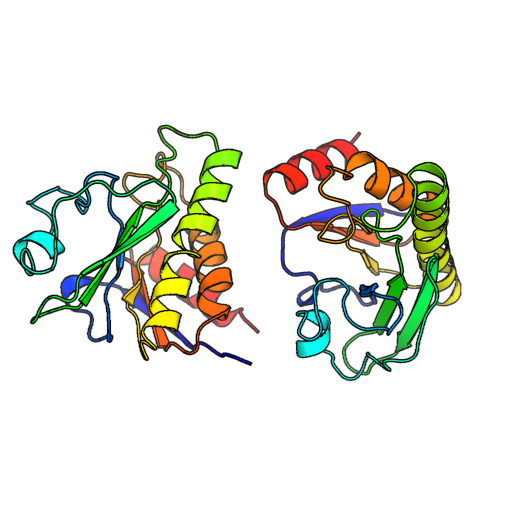 58.323 17.685 11.810 1.00 10.16 107 PRO A C 1
ATOM 832 O O . PRO A 1 109 ? 57.441 18.135 11.087 1.00 10.02 107 PRO A O 1
ATOM 836 N N . LEU A 1 110 ? 58.152 17.488 13.107 1.00 10.79 108 LEU A N 1
ATOM 837 C CA . LEU A 1 110 ? 56.918 17.826 13.796 1.00 11.55 108 LEU A CA 1
ATOM 838 C C . LEU A 1 110 ? 56.931 19.299 14.236 1.00 11.25 108 LEU A C 1
ATOM 839 O O . LEU A 1 110 ? 57.562 19.636 15.213 1.00 11.50 108 LEU A O 1
ATOM 844 N N . LEU A 1 111 ? 56.269 20.177 13.489 1.00 11.86 109 LEU A N 1
ATOM 845 C CA . LEU A 1 111 ? 56.246 21.600 13.816 1.00 12.95 109 LEU A CA 1
ATOM 846 C C . LEU A 1 111 ? 55.726 21.879 15.227 1.00 13.33 109 LEU A C 1
ATOM 847 O O . LEU A 1 111 ? 54.751 21.228 15.699 1.00 12.62 109 LEU A O 1
ATOM 852 N N . SER A 1 112 ? 56.380 22.841 15.887 1.00 13.02 110 SER A N 1
ATOM 853 C CA . SER A 1 112 ? 55.958 23.370 17.184 1.00 13.21 110 SER A CA 1
ATOM 854 C C . SER A 1 112 ? 56.075 22.358 18.329 1.00 13.83 110 SER A C 1
ATOM 855 O O . SER A 1 112 ? 55.352 22.445 19.317 1.00 13.56 110 SER A O 1
ATOM 858 N N . THR A 1 113 ? 56.978 21.385 18.187 1.00 14.75 111 THR A N 1
ATOM 859 C CA . THR A 1 113 ? 57.194 20.376 19.241 1.00 14.58 111 THR A CA 1
ATOM 860 C C . THR A 1 113 ? 58.517 20.578 19.959 1.00 15.50 111 THR A C 1
ATOM 861 O O . THR A 1 113 ? 58.868 19.773 20.829 1.00 15.10 111 THR A O 1
ATOM 865 N N . GLY A 1 114 ? 59.261 21.626 19.590 1.00 15.99 112 GLY A N 1
ATOM 866 C CA . GLY A 1 114 ? 60.518 21.969 20.305 1.00 16.23 112 GLY A CA 1
ATOM 867 C C . GLY A 1 114 ? 60.426 23.301 21.072 1.00 16.52 112 GLY A C 1
ATOM 868 O O . GLY A 1 114 ? 59.695 23.417 22.070 1.00 16.29 112 GLY A O 1
ATOM 869 N N . ILE A 1 115 ? 61.152 24.307 20.585 1.00 15.88 113 ILE A N 1
ATOM 870 C CA . ILE A 1 115 ? 61.224 25.651 21.187 1.00 16.09 113 ILE A CA 1
ATOM 871 C C . ILE A 1 115 ? 59.866 26.375 21.175 1.00 15.82 113 ILE A C 1
ATOM 872 O O . ILE A 1 115 ? 59.592 27.250 22.013 1.00 15.30 113 ILE A O 1
ATOM 877 N N . PHE A 1 116 ? 59.020 25.984 20.223 1.00 15.17 114 PHE A N 1
ATOM 878 C CA . PHE A 1 116 ? 57.676 26.533 20.067 1.00 14.64 114 PHE A CA 1
ATOM 879 C C . PHE A 1 116 ? 56.587 25.737 20.836 1.00 14.15 114 PHE A C 1
ATOM 880 O O . PHE A 1 116 ? 55.430 26.112 20.817 1.00 14.47 114 PHE A O 1
ATOM 888 N N . SER A 1 117 ? 56.960 24.683 21.551 1.00 13.45 115 SER A N 1
ATOM 889 C CA . SER A 1 117 ? 55.960 23.853 22.223 1.00 13.49 115 SER A CA 1
ATOM 890 C C . SER A 1 117 ? 55.306 24.503 23.457 1.00 13.86 115 SER A C 1
ATOM 891 O O . SER A 1 117 ? 54.210 24.106 23.882 1.00 13.47 115 SER A O 1
ATOM 894 N N . GLY A 1 118 ? 55.974 25.496 24.030 1.00 14.04 116 GLY A N 1
ATOM 895 C CA . GLY A 1 118 ? 55.596 25.980 25.350 1.00 16.19 116 GLY A CA 1
ATOM 896 C C . GLY A 1 118 ? 55.841 24.950 26.441 1.00 17.11 116 GLY A C 1
ATOM 897 O O . GLY A 1 118 ? 55.139 24.942 27.434 1.00 18.09 116 GLY A O 1
ATOM 898 N N . ASN A 1 119 ? 56.842 24.090 26.259 1.00 18.50 117 ASN A N 1
ATOM 899 C CA . ASN A 1 119 ? 57.221 23.073 27.258 1.00 19.52 117 ASN A CA 1
ATOM 900 C C . ASN A 1 119 ? 56.070 22.104 27.552 1.00 19.52 117 ASN A C 1
ATOM 901 O O . ASN A 1 119 ? 55.851 21.698 28.696 1.00 19.82 117 ASN A O 1
ATOM 906 N N . LYS A 1 120 ? 55.320 21.759 26.517 1.00 18.99 118 LYS A N 1
ATOM 907 C CA . LYS A 1 120 ? 54.356 20.683 26.545 1.00 17.83 118 LYS A CA 1
ATOM 908 C C . LYS A 1 120 ? 54.625 19.743 25.419 1.00 17.09 118 LYS A C 1
ATOM 909 O O . LYS A 1 120 ? 55.058 20.150 24.390 1.00 16.30 118 LYS A O 1
ATOM 915 N N . ASP A 1 121 ? 54.284 18.487 25.638 1.00 16.77 119 ASP A N 1
ATOM 916 C CA . ASP A 1 121 ? 54.403 17.415 24.648 1.00 15.60 119 ASP A CA 1
ATOM 917 C C . ASP A 1 121 ? 53.273 17.570 23.614 1.00 14.56 119 ASP A C 1
ATOM 918 O O . ASP A 1 121 ? 52.099 17.442 23.953 1.00 13.66 119 ASP A O 1
ATOM 923 N N . ARG A 1 122 ? 53.637 17.817 22.356 1.00 13.43 120 ARG A N 1
ATOM 924 C CA . ARG A 1 122 ? 52.658 18.111 21.299 1.00 12.73 120 ARG A CA 1
ATOM 925 C C . ARG A 1 122 ? 52.757 17.106 20.161 1.00 12.50 120 ARG A C 1
ATOM 926 O O . ARG A 1 122 ? 52.279 17.341 19.055 1.00 13.45 120 ARG A O 1
ATOM 934 N N . LEU A 1 123 ? 53.368 15.971 20.441 1.00 11.93 121 LEU A N 1
ATOM 935 C CA . LEU A 1 123 ? 53.588 14.953 19.436 1.00 12.49 121 LEU A CA 1
ATOM 936 C C . LEU A 1 123 ? 52.303 14.645 18.650 1.00 12.43 121 LEU A C 1
ATOM 937 O O . LEU A 1 123 ? 52.261 14.784 17.428 1.00 11.97 121 LEU A O 1
ATOM 942 N N . THR A 1 124 ? 51.267 14.246 19.379 1.00 12.67 122 THR A N 1
ATOM 943 C CA . THR A 1 124 ? 49.998 13.785 18.803 1.00 13.01 122 THR A CA 1
ATOM 944 C C . THR A 1 124 ? 49.317 14.899 18.058 1.00 12.91 122 THR A C 1
ATOM 945 O O . THR A 1 124 ? 48.917 14.706 16.922 1.00 14.14 122 THR A O 1
ATOM 949 N N . GLN A 1 125 ? 49.189 16.058 18.700 1.00 12.20 123 GLN A N 1
ATOM 950 C CA . GLN A 1 125 ? 48.610 17.257 18.071 1.00 12.05 123 GLN A CA 1
ATOM 951 C C . GLN A 1 125 ? 49.284 17.620 16.741 1.00 11.37 123 GLN A C 1
ATOM 952 O O . GLN A 1 125 ? 48.611 17.872 15.731 1.00 11.41 123 GLN A O 1
ATOM 958 N N . SER A 1 126 ? 50.614 17.661 16.755 1.00 11.28 124 SER A N 1
ATOM 959 C CA . SER A 1 126 ? 51.397 18.050 15.571 1.00 10.73 124 SER A CA 1
ATOM 960 C C . SER A 1 126 ? 51.342 16.986 14.459 1.00 10.82 124 SER A C 1
ATOM 961 O O . SER A 1 126 ? 51.092 17.309 13.290 1.00 9.60 124 SER A O 1
ATOM 964 N N . LEU A 1 127 ? 51.537 15.716 14.832 1.00 11.21 125 LEU A N 1
ATOM 965 C CA . LEU A 1 127 ? 51.358 14.589 13.892 1.00 11.35 125 LEU A CA 1
ATOM 966 C C . LEU A 1 127 ? 50.013 14.604 13.154 1.00 11.91 125 LEU A C 1
ATOM 967 O O . LEU A 1 127 ? 49.965 14.396 11.929 1.00 11.46 125 LEU A O 1
ATOM 972 N N . ASN A 1 128 ? 48.923 14.817 13.915 1.00 12.19 126 ASN A N 1
ATOM 973 C CA . ASN A 1 128 ? 47.554 14.774 13.390 1.00 12.21 126 ASN A CA 1
ATOM 974 C C . ASN A 1 128 ? 47.249 15.849 12.333 1.00 11.93 126 ASN A C 1
ATOM 975 O O . ASN A 1 128 ? 46.576 15.570 11.330 1.00 12.56 126 ASN A O 1
ATOM 980 N N . HIS A 1 129 ? 47.747 17.056 12.553 1.00 11.25 127 HIS A N 1
ATOM 981 C CA . HIS A 1 129 ? 47.745 18.092 11.524 1.00 11.59 127 HIS A CA 1
ATOM 982 C C . HIS A 1 129 ? 48.647 17.734 10.322 1.00 11.78 127 HIS A C 1
ATOM 983 O O . HIS A 1 129 ? 48.324 18.089 9.176 1.00 11.89 127 HIS A O 1
ATOM 990 N N . LEU A 1 130 ? 49.750 17.022 10.580 1.00 12.03 128 LEU A N 1
ATOM 991 C CA . LEU A 1 130 ? 50.702 16.600 9.519 1.00 12.11 128 LEU A CA 1
ATOM 992 C C . LEU A 1 130 ? 50.013 15.603 8.597 1.00 12.66 128 LEU A C 1
ATOM 993 O O . LEU A 1 130 ? 50.002 15.798 7.383 1.00 13.77 128 LEU A O 1
ATOM 998 N N . LEU A 1 131 ? 49.411 14.556 9.171 1.00 13.09 129 LEU A N 1
ATOM 999 C CA . LEU A 1 131 ? 48.662 13.571 8.390 1.00 12.79 129 LEU A CA 1
ATOM 1000 C C . LEU A 1 131 ? 47.480 14.176 7.617 1.00 12.69 129 LEU A C 1
ATOM 1001 O O . LEU A 1 131 ? 47.256 13.836 6.454 1.00 12.71 129 LEU A O 1
ATOM 1006 N N . THR A 1 132 ? 46.723 15.071 8.241 1.00 12.63 130 THR A N 1
ATOM 1007 C CA . THR A 1 132 ? 45.552 15.631 7.564 1.00 12.67 130 THR A CA 1
ATOM 1008 C C . THR A 1 132 ? 45.962 16.352 6.265 1.00 12.82 130 THR A C 1
ATOM 1009 O O . THR A 1 132 ? 45.354 16.140 5.209 1.00 12.76 130 THR A O 1
ATOM 1013 N N . ALA A 1 133 ? 47.020 17.162 6.352 1.00 12.24 131 ALA A N 1
ATOM 1014 C CA . ALA A 1 133 ? 47.524 17.928 5.213 1.00 11.76 131 ALA A CA 1
ATOM 1015 C C . ALA A 1 133 ? 48.251 17.097 4.166 1.00 11.67 131 ALA A C 1
ATOM 1016 O O . ALA A 1 133 ? 48.068 17.320 2.964 1.00 11.49 131 ALA A O 1
ATOM 1018 N N . LEU A 1 134 ? 49.096 16.169 4.608 1.00 11.88 132 LEU A N 1
ATOM 1019 C CA . LEU A 1 134 ? 49.875 15.377 3.663 1.00 11.62 132 LEU A CA 1
ATOM 1020 C C . LEU A 1 134 ? 49.039 14.296 3.023 1.00 12.28 132 LEU A C 1
ATOM 1021 O O . LEU A 1 134 ? 49.447 13.768 2.004 1.00 12.09 132 LEU A O 1
ATOM 1026 N N . ASP A 1 135 ? 47.879 13.976 3.616 1.00 12.94 133 ASP A N 1
ATOM 1027 C CA . ASP A 1 135 ? 46.867 13.110 2.965 1.00 13.88 133 ASP A CA 1
ATOM 1028 C C . ASP A 1 135 ? 46.295 13.728 1.690 1.00 13.97 133 ASP A C 1
ATOM 1029 O O . ASP A 1 135 ? 45.607 13.045 0.952 1.00 14.29 133 ASP A O 1
ATOM 1034 N N . THR A 1 136 ? 46.594 14.998 1.414 1.00 14.02 134 THR A N 1
ATOM 1035 C CA . THR A 1 136 ? 46.114 15.628 0.176 1.00 13.77 134 THR A CA 1
ATOM 1036 C C . THR A 1 136 ? 47.199 15.585 -0.909 1.00 14.19 134 THR A C 1
ATOM 1037 O O . THR A 1 136 ? 47.039 16.164 -1.988 1.00 14.34 134 THR A O 1
ATOM 1041 N N . THR A 1 137 ? 48.304 14.893 -0.634 1.00 14.36 135 THR A N 1
ATOM 1042 C CA . THR A 1 137 ? 49.407 14.793 -1.609 1.00 13.80 135 THR A CA 1
ATOM 1043 C C . THR A 1 137 ? 49.662 13.335 -1.995 1.00 14.63 135 THR A C 1
ATOM 1044 O O . THR A 1 137 ? 49.163 12.413 -1.327 1.00 14.06 135 THR A O 1
ATOM 1048 N N . ASP A 1 138 ? 50.472 13.141 -3.043 1.00 14.79 136 ASP A N 1
ATOM 1049 C CA . ASP A 1 138 ? 50.879 11.824 -3.504 1.00 15.79 136 ASP A CA 1
ATOM 1050 C C . ASP A 1 138 ? 52.271 11.434 -2.978 1.00 15.46 136 ASP A C 1
ATOM 1051 O O . ASP A 1 138 ? 52.834 10.417 -3.401 1.00 15.89 136 ASP A O 1
ATOM 1056 N N . ALA A 1 139 ? 52.827 12.229 -2.064 1.00 15.12 137 ALA A N 1
ATOM 1057 C CA . ALA A 1 139 ? 54.232 12.083 -1.648 1.00 14.23 137 ALA A CA 1
ATOM 1058 C C . ALA A 1 139 ? 54.531 10.872 -0.742 1.00 14.34 137 ALA A C 1
ATOM 1059 O O . ALA A 1 139 ? 53.661 10.406 -0.007 1.00 13.81 137 ALA A O 1
ATOM 1061 N N . ASP A 1 140 ? 55.764 10.369 -0.813 1.00 13.88 138 ASP A N 1
ATOM 1062 C CA . ASP A 1 140 ? 56.301 9.488 0.220 1.00 14.33 138 ASP A CA 1
ATOM 1063 C C . ASP A 1 140 ? 56.952 10.357 1.302 1.00 13.86 138 ASP A C 1
ATOM 1064 O O . ASP A 1 140 ? 57.948 11.058 1.043 1.00 14.00 138 ASP A O 1
ATOM 1069 N N . VAL A 1 141 ? 56.390 10.296 2.508 1.00 13.02 139 VAL A N 1
ATOM 1070 C CA . VAL A 1 141 ? 56.714 11.233 3.571 1.00 11.92 139 VAL A CA 1
ATOM 1071 C C . VAL A 1 141 ? 57.579 10.569 4.661 1.00 12.41 139 VAL A C 1
ATOM 1072 O O . VAL A 1 141 ? 57.146 9.606 5.313 1.00 11.65 139 VAL A O 1
ATOM 1076 N N . ALA A 1 142 ? 58.809 11.073 4.811 1.00 11.49 140 ALA A N 1
ATOM 1077 C CA . ALA A 1 142 ? 59.674 10.693 5.912 1.00 11.97 140 ALA A CA 1
ATOM 1078 C C . ALA A 1 142 ? 59.421 11.664 7.073 1.00 11.70 140 ALA A C 1
ATOM 1079 O O . ALA A 1 142 ? 59.708 12.851 6.956 1.00 11.46 140 ALA A O 1
ATOM 1081 N N . ILE A 1 143 ? 58.855 11.156 8.172 1.00 11.66 141 ILE A N 1
ATOM 1082 C CA . ILE A 1 143 ? 58.577 11.991 9.361 1.00 11.41 141 ILE A CA 1
ATOM 1083 C C . ILE A 1 143 ? 59.769 11.918 10.317 1.00 11.45 141 ILE A C 1
ATOM 1084 O O . ILE A 1 143 ? 60.061 10.840 10.859 1.00 10.52 141 ILE A O 1
ATOM 1089 N N . TYR A 1 144 ? 60.449 13.057 10.512 1.00 11.25 142 TYR A N 1
ATOM 1090 C CA . TYR A 1 144 ? 61.687 13.130 11.314 1.00 11.79 142 TYR A CA 1
ATOM 1091 C C . TYR A 1 144 ? 61.499 13.436 12.812 1.00 13.05 142 TYR A C 1
ATOM 1092 O O . TYR A 1 144 ? 60.650 14.270 13.192 1.00 12.75 142 TYR A O 1
ATOM 1101 N N . CYS A 1 145 ? 62.306 12.783 13.660 1.00 14.33 143 CYS A N 1
ATOM 1102 C CA . CYS A 1 145 ? 62.344 13.113 15.092 1.00 16.04 143 CYS A CA 1
ATOM 1103 C C . CYS A 1 145 ? 63.752 12.951 15.689 1.00 16.97 143 CYS A C 1
ATOM 1104 O O . CYS A 1 145 ? 64.570 12.193 15.164 1.00 17.66 143 CYS A O 1
ATOM 1107 N N . ARG A 1 146 ? 64.034 13.634 16.795 1.00 17.82 144 ARG A N 1
ATOM 1108 C CA . ARG A 1 146 ? 65.313 13.434 17.488 1.00 18.81 144 ARG A CA 1
ATOM 1109 C C . ARG A 1 146 ? 65.270 12.360 18.581 1.00 19.84 144 ARG A C 1
ATOM 1110 O O . ARG A 1 146 ? 66.227 11.600 18.748 1.00 20.29 144 ARG A O 1
ATOM 1118 N N . ASP A 1 147 ? 64.155 12.287 19.299 1.00 20.67 145 ASP A N 1
ATOM 1119 C CA . ASP A 1 147 ? 64.059 11.532 20.547 1.00 21.84 145 ASP A CA 1
ATOM 1120 C C . ASP A 1 147 ? 63.621 10.072 20.342 1.00 21.94 145 ASP A C 1
ATOM 1121 O O . ASP A 1 147 ? 62.678 9.801 19.597 1.00 22.19 145 ASP A O 1
ATOM 1126 N N . LYS A 1 148 ? 64.283 9.135 21.015 1.00 21.79 146 LYS A N 1
ATOM 1127 C CA . LYS A 1 148 ? 63.962 7.706 20.830 1.00 22.29 146 LYS A CA 1
ATOM 1128 C C . LYS A 1 148 ? 62.582 7.251 21.347 1.00 21.98 146 LYS A C 1
ATOM 1129 O O . LYS A 1 148 ? 61.994 6.312 20.801 1.00 22.39 146 LYS A O 1
ATOM 1135 N N . LYS A 1 149 ? 62.062 7.905 22.380 1.00 21.49 147 LYS A N 1
ATOM 1136 C CA . LYS A 1 149 ? 60.699 7.616 22.845 1.00 21.46 147 LYS A CA 1
ATOM 1137 C C . LYS A 1 149 ? 59.681 8.119 21.833 1.00 21.23 147 LYS A C 1
ATOM 1138 O O . LYS A 1 149 ? 58.685 7.448 21.565 1.00 21.29 147 LYS A O 1
ATOM 1144 N N . TRP A 1 150 ? 59.945 9.297 21.272 1.00 20.18 148 TRP A N 1
ATOM 1145 C CA . TRP A 1 150 ? 59.082 9.874 20.257 1.00 20.17 148 TRP A CA 1
ATOM 1146 C C . TRP A 1 150 ? 58.980 9.004 19.005 1.00 19.82 148 TRP A C 1
ATOM 1147 O O . TRP A 1 150 ? 57.887 8.857 18.431 1.00 19.65 148 TRP A O 1
ATOM 1158 N N . GLU A 1 151 ? 60.109 8.410 18.614 1.00 19.36 149 GLU A N 1
ATOM 1159 C CA . GLU A 1 151 ? 60.169 7.489 17.486 1.00 19.22 149 GLU A CA 1
ATOM 1160 C C . GLU A 1 151 ? 59.171 6.331 17.608 1.00 19.08 149 GLU A C 1
ATOM 1161 O O . GLU A 1 151 ? 58.442 6.026 16.659 1.00 19.66 149 GLU A O 1
ATOM 1167 N N . MET A 1 152 ? 59.135 5.690 18.769 1.00 19.14 150 MET A N 1
ATOM 1168 C CA . MET A 1 152 ? 58.214 4.564 19.004 1.00 19.16 150 MET A CA 1
ATOM 1169 C C . MET A 1 152 ? 56.734 4.985 18.965 1.00 18.30 150 MET A C 1
ATOM 1170 O O . MET A 1 152 ? 55.906 4.280 18.380 1.00 18.25 150 MET A O 1
ATOM 1175 N N . THR A 1 153 ? 56.428 6.139 19.566 1.00 16.49 151 THR A N 1
ATOM 1176 C CA . THR A 1 153 ? 55.101 6.730 19.514 1.00 16.38 151 THR A CA 1
ATOM 1177 C C . THR A 1 153 ? 54.727 7.122 18.076 1.00 16.63 151 THR A C 1
ATOM 1178 O O . THR A 1 153 ? 53.609 6.864 17.622 1.00 16.23 151 THR A O 1
ATOM 1182 N N . LEU A 1 154 ? 55.661 7.730 17.345 1.00 16.33 152 LEU A N 1
ATOM 1183 C CA . LEU A 1 154 ? 55.376 8.027 15.940 1.00 16.36 152 LEU A CA 1
ATOM 1184 C C . LEU A 1 154 ? 55.063 6.766 15.104 1.00 15.85 152 LEU A C 1
ATOM 1185 O O . LEU A 1 154 ? 54.094 6.766 14.353 1.00 15.88 152 LEU A O 1
ATOM 1190 N N . LYS A 1 155 ? 55.864 5.711 15.235 1.00 15.82 153 LYS A N 1
ATOM 1191 C CA . LYS A 1 155 ? 55.591 4.458 14.505 1.00 16.75 153 LYS A CA 1
ATOM 1192 C C . LYS A 1 155 ? 54.213 3.870 14.825 1.00 16.96 153 LYS A C 1
ATOM 1193 O O . LYS A 1 155 ? 53.557 3.341 13.942 1.00 17.35 153 LYS A O 1
ATOM 1199 N N . GLU A 1 156 ? 53.801 3.956 16.089 1.00 16.82 154 GLU A N 1
ATOM 1200 C CA . GLU A 1 156 ? 52.525 3.397 16.557 1.00 17.60 154 GLU A CA 1
ATOM 1201 C C . GLU A 1 156 ? 51.401 4.159 15.892 1.00 16.92 154 GLU A C 1
ATOM 1202 O O . GLU A 1 156 ? 50.513 3.558 15.273 1.00 16.54 154 GLU A O 1
ATOM 1208 N N . ALA A 1 157 ? 51.468 5.483 16.015 1.00 16.11 155 ALA A N 1
ATOM 1209 C CA . ALA A 1 157 ? 50.470 6.348 15.448 1.00 16.34 155 ALA A CA 1
ATOM 1210 C C . ALA A 1 157 ? 50.372 6.105 13.943 1.00 16.00 155 ALA A C 1
ATOM 1211 O O . ALA A 1 157 ? 49.277 5.949 13.417 1.00 16.10 155 ALA A O 1
ATOM 1213 N N . VAL A 1 158 ? 51.522 5.991 13.283 1.00 16.50 156 VAL A N 1
ATOM 1214 C CA . VAL A 1 158 ? 51.575 5.734 11.825 1.00 16.78 156 VAL A CA 1
ATOM 1215 C C . VAL A 1 158 ? 50.993 4.382 11.432 1.00 17.36 156 VAL A C 1
ATOM 1216 O O . VAL A 1 158 ? 50.307 4.292 10.417 1.00 17.93 156 VAL A O 1
ATOM 1220 N N . ALA A 1 159 ? 51.222 3.350 12.249 1.00 17.71 157 ALA A N 1
ATOM 1221 C CA . ALA A 1 159 ? 50.678 2.017 11.969 1.00 18.69 157 ALA A CA 1
ATOM 1222 C C . ALA A 1 159 ? 49.167 1.879 12.253 1.00 19.58 157 ALA A C 1
ATOM 1223 O O . ALA A 1 159 ? 48.496 1.053 11.637 1.00 19.70 157 ALA A O 1
ATOM 1225 N N . ARG A 1 160 ? 48.644 2.672 13.189 1.00 20.66 158 ARG A N 1
ATOM 1226 C CA . ARG A 1 160 ? 47.207 2.668 13.496 1.00 21.98 158 ARG A CA 1
ATOM 1227 C C . ARG A 1 160 ? 46.331 3.145 12.320 1.00 23.26 158 ARG A C 1
ATOM 1228 O O . ARG A 1 160 ? 45.197 2.687 12.177 1.00 23.65 158 ARG A O 1
ATOM 1236 N N . ARG A 1 161 ? 46.853 4.033 11.476 1.00 25.03 159 ARG A N 1
ATOM 1237 C CA . ARG A 1 161 ? 46.180 4.578 10.281 1.00 26.72 159 ARG A CA 1
ATOM 1238 C C . ARG A 1 161 ? 45.608 3.547 9.286 1.00 27.61 159 ARG A C 1
ATOM 1239 O O . ARG A 1 161 ? 46.088 2.439 9.184 1.00 27.84 159 ARG A O 1
ATOM 1247 N N . GLU A 1 162 ? 44.576 3.978 8.563 1.00 28.72 160 GLU A N 1
ATOM 1248 C CA . GLU A 1 162 ? 43.659 3.176 7.721 1.00 29.31 160 GLU A CA 1
ATOM 1249 C C . GLU A 1 162 ? 42.570 2.459 8.532 1.00 29.47 160 GLU A C 1
ATOM 1250 O O . GLU A 1 162 ? 41.369 2.638 8.280 1.00 29.49 160 GLU A O 1
ATOM 1256 N N . ALA B 1 3 ? 17.492 6.730 28.510 1.00 25.93 1 ALA B N 1
ATOM 1257 C CA . ALA B 1 3 ? 17.945 8.101 28.103 1.00 25.86 1 ALA B CA 1
ATOM 1258 C C . ALA B 1 3 ? 19.041 8.031 27.057 1.00 25.32 1 ALA B C 1
ATOM 1259 O O . ALA B 1 3 ? 19.900 7.142 27.127 1.00 25.34 1 ALA B O 1
ATOM 1261 N N . PRO B 1 4 ? 19.028 8.975 26.090 1.00 24.78 2 PRO B N 1
ATOM 1262 C CA . PRO B 1 4 ? 20.159 9.093 25.172 1.00 24.39 2 PRO B CA 1
ATOM 1263 C C . PRO B 1 4 ? 21.390 9.602 25.906 1.00 23.89 2 PRO B C 1
ATOM 1264 O O . PRO B 1 4 ? 21.261 10.229 26.959 1.00 23.70 2 PRO B O 1
ATOM 1268 N N . SER B 1 5 ? 22.569 9.352 25.344 1.00 23.46 3 SER B N 1
ATOM 1269 C CA . SER B 1 5 ? 23.794 9.965 25.852 1.00 23.13 3 SER B CA 1
ATOM 1270 C C . SER B 1 5 ? 24.570 10.614 24.710 1.00 22.70 3 SER B C 1
ATOM 1271 O O . SER B 1 5 ? 24.541 10.121 23.578 1.00 22.57 3 SER B O 1
ATOM 1274 N N . TYR B 1 6 ? 25.276 11.699 25.031 1.00 22.17 4 TYR B N 1
ATOM 1275 C CA . TYR B 1 6 ? 26.050 12.470 24.064 1.00 21.29 4 TYR B CA 1
ATOM 1276 C C . TYR B 1 6 ? 27.511 12.633 24.487 1.00 20.91 4 TYR B C 1
ATOM 1277 O O . TYR B 1 6 ? 27.790 12.929 25.653 1.00 20.27 4 TYR B O 1
ATOM 1286 N N . HIS B 1 7 ? 28.401 12.470 23.520 1.00 20.14 5 HIS B N 1
ATOM 1287 C CA . HIS B 1 7 ? 29.778 12.902 23.626 1.00 20.64 5 HIS B CA 1
ATOM 1288 C C . HIS B 1 7 ? 30.338 13.481 22.292 1.00 20.37 5 HIS B C 1
ATOM 1289 O O . HIS B 1 7 ? 30.027 13.024 21.240 1.00 20.70 5 HIS B O 1
ATOM 1296 N N . VAL B 1 8 ? 31.189 14.483 22.416 1.00 20.00 6 VAL B N 1
ATOM 1297 C CA . VAL B 1 8 ? 31.788 15.226 21.338 1.00 20.00 6 VAL B CA 1
ATOM 1298 C C . VAL B 1 8 ? 33.074 14.601 20.892 1.00 20.00 6 VAL B C 1
ATOM 1299 O O . VAL B 1 8 ? 33.902 14.308 21.687 1.00 20.00 6 VAL B O 1
ATOM 1303 N N . VAL B 1 9 ? 33.244 14.419 19.607 1.00 17.68 7 VAL B N 1
ATOM 1304 C CA . VAL B 1 9 ? 34.467 13.897 19.049 1.00 17.21 7 VAL B CA 1
ATOM 1305 C C . VAL B 1 9 ? 35.034 14.826 17.993 1.00 17.13 7 VAL B C 1
ATOM 1306 O O . VAL B 1 9 ? 34.395 15.137 17.061 1.00 16.83 7 VAL B O 1
ATOM 1310 N N . ARG B 1 10 ? 36.270 15.232 18.142 1.00 16.93 8 ARG B N 1
ATOM 1311 C CA . ARG B 1 10 ? 36.964 15.960 17.119 1.00 17.00 8 ARG B CA 1
ATOM 1312 C C . ARG B 1 10 ? 37.783 14.995 16.294 1.00 16.98 8 ARG B C 1
ATOM 1313 O O . ARG B 1 10 ? 38.723 14.368 16.807 1.00 17.91 8 ARG B O 1
ATOM 1321 N N . GLY B 1 11 ? 37.425 14.879 15.020 1.00 16.71 9 GLY B N 1
ATOM 1322 C CA . GLY B 1 11 ? 38.212 14.121 14.034 1.00 16.50 9 GLY B CA 1
ATOM 1323 C C . GLY B 1 11 ? 37.441 13.914 12.736 1.00 16.69 9 GLY B C 1
ATOM 1324 O O . GLY B 1 11 ? 36.476 14.649 12.440 1.00 16.38 9 GLY B O 1
ATOM 1325 N N . ASP B 1 12 ? 37.860 12.898 11.982 1.00 16.21 10 ASP B N 1
ATOM 1326 C CA . ASP B 1 12 ? 37.249 12.503 10.704 1.00 15.81 10 ASP B CA 1
ATOM 1327 C C . ASP B 1 12 ? 36.091 11.508 10.929 1.00 14.87 10 ASP B C 1
ATOM 1328 O O . ASP B 1 12 ? 36.307 10.358 11.322 1.00 14.08 10 ASP B O 1
ATOM 1333 N N . ILE B 1 13 ? 34.864 11.952 10.653 1.00 14.40 11 ILE B N 1
ATOM 1334 C CA . ILE B 1 13 ? 33.667 11.119 10.845 1.00 13.62 11 ILE B CA 1
ATOM 1335 C C . ILE B 1 13 ? 33.678 9.814 10.035 1.00 13.62 11 ILE B C 1
ATOM 1336 O O . ILE B 1 13 ? 32.992 8.855 10.392 1.00 13.83 11 ILE B O 1
ATOM 1341 N N . ALA B 1 14 ? 34.464 9.763 8.960 1.00 13.29 12 ALA B N 1
ATOM 1342 C CA . ALA B 1 14 ? 34.683 8.503 8.243 1.00 12.95 12 ALA B CA 1
ATOM 1343 C C . ALA B 1 14 ? 35.445 7.456 9.079 1.00 13.14 12 ALA B C 1
ATOM 1344 O O . ALA B 1 14 ? 35.461 6.274 8.711 1.00 13.94 12 ALA B O 1
ATOM 1346 N N . THR B 1 15 ? 36.105 7.878 10.166 1.00 12.67 13 THR B N 1
ATOM 1347 C CA . THR B 1 15 ? 36.756 6.913 11.077 1.00 12.73 13 THR B CA 1
ATOM 1348 C C . THR B 1 15 ? 35.872 6.517 12.259 1.00 12.78 13 THR B C 1
ATOM 1349 O O . THR B 1 15 ? 36.285 5.708 13.075 1.00 13.39 13 THR B O 1
ATOM 1353 N N . ALA B 1 16 ? 34.666 7.081 12.346 1.00 13.09 14 ALA B N 1
ATOM 1354 C CA . ALA B 1 16 ? 33.739 6.794 13.455 1.00 13.66 14 ALA B CA 1
ATOM 1355 C C . ALA B 1 16 ? 33.534 5.297 13.678 1.00 14.19 14 ALA B C 1
ATOM 1356 O O . ALA B 1 16 ? 33.351 4.531 12.726 1.00 13.48 14 ALA B O 1
ATOM 1358 N N . THR B 1 17 ? 33.554 4.895 14.947 1.00 15.47 15 THR B N 1
ATOM 1359 C CA . THR B 1 17 ? 33.432 3.485 15.319 1.00 16.64 15 THR B CA 1
ATOM 1360 C C . THR B 1 17 ? 31.992 2.997 15.472 1.00 17.43 15 THR B C 1
ATOM 1361 O O . THR B 1 17 ? 31.757 1.780 15.557 1.00 17.16 15 THR B O 1
ATOM 1365 N N . GLU B 1 18 ? 31.031 3.921 15.531 1.00 17.84 16 GLU B N 1
ATOM 1366 C CA . GLU B 1 18 ? 29.647 3.495 15.731 1.00 18.81 16 GLU B CA 1
ATOM 1367 C C . GLU B 1 18 ? 29.045 2.837 14.482 1.00 18.92 16 GLU B C 1
ATOM 1368 O O . GLU B 1 18 ? 29.603 2.959 13.394 1.00 19.16 16 GLU B O 1
ATOM 1374 N N . GLY B 1 19 ? 27.948 2.093 14.673 1.00 19.19 17 GLY B N 1
ATOM 1375 C CA . GLY B 1 19 ? 27.310 1.312 13.607 1.00 18.64 17 GLY B CA 1
ATOM 1376 C C . GLY B 1 19 ? 26.598 2.157 12.564 1.00 18.41 17 GLY B C 1
ATOM 1377 O O . GLY B 1 19 ? 26.346 1.702 11.443 1.00 18.23 17 GLY B O 1
ATOM 1378 N N . VAL B 1 20 ? 26.269 3.393 12.935 1.00 18.30 18 VAL B N 1
ATOM 1379 C CA . VAL B 1 20 ? 25.541 4.297 12.053 1.00 17.67 18 VAL B CA 1
ATOM 1380 C C . VAL B 1 20 ? 26.205 5.652 12.027 1.00 16.98 18 VAL B C 1
ATOM 1381 O O . VAL B 1 20 ? 26.459 6.247 13.075 1.00 16.85 18 VAL B O 1
ATOM 1385 N N . ILE B 1 21 ? 26.504 6.115 10.813 1.00 16.35 19 ILE B N 1
ATOM 1386 C CA . ILE B 1 21 ? 27.161 7.395 10.582 1.00 15.06 19 ILE B CA 1
ATOM 1387 C C . ILE B 1 21 ? 26.273 8.208 9.651 1.00 15.29 19 ILE B C 1
ATOM 1388 O O . ILE B 1 21 ? 25.827 7.705 8.616 1.00 15.10 19 ILE B O 1
ATOM 1393 N N . ILE B 1 22 ? 25.984 9.440 9.997 1.00 14.91 20 ILE B N 1
ATOM 1394 C CA . ILE B 1 22 ? 25.254 10.342 9.131 1.00 14.96 20 ILE B CA 1
ATOM 1395 C C . ILE B 1 22 ? 26.160 11.070 8.127 1.00 14.64 20 ILE B C 1
ATOM 1396 O O . ILE B 1 22 ? 27.140 11.605 8.500 1.00 14.46 20 ILE B O 1
ATOM 1401 N N . ASN B 1 23 ? 25.815 11.039 6.854 1.00 14.42 21 ASN B N 1
ATOM 1402 C CA . ASN B 1 23 ? 26.356 11.919 5.849 1.00 14.04 21 ASN B CA 1
ATOM 1403 C C . ASN B 1 23 ? 25.511 13.165 5.723 1.00 13.73 21 ASN B C 1
ATOM 1404 O O . ASN B 1 23 ? 24.381 13.090 5.344 1.00 13.82 21 ASN B O 1
ATOM 1409 N N . ALA B 1 24 ? 26.069 14.298 6.090 1.00 13.63 22 ALA B N 1
ATOM 1410 C CA . ALA B 1 24 ? 25.499 15.592 5.824 1.00 13.76 22 ALA B CA 1
ATOM 1411 C C . ALA B 1 24 ? 25.434 15.805 4.303 1.00 13.85 22 ALA B C 1
ATOM 1412 O O . ALA B 1 24 ? 26.281 16.392 3.727 1.00 13.54 22 ALA B O 1
ATOM 1414 N N . ALA B 1 25 ? 24.402 15.265 3.694 1.00 14.10 23 ALA B N 1
ATOM 1415 C CA . ALA B 1 25 ? 24.220 15.220 2.267 1.00 14.56 23 ALA B CA 1
ATOM 1416 C C . ALA B 1 25 ? 23.674 16.481 1.604 1.00 15.06 23 ALA B C 1
ATOM 1417 O O . ALA B 1 25 ? 23.105 17.310 2.239 1.00 14.98 23 ALA B O 1
ATOM 1419 N N . ASN B 1 26 ? 23.846 16.577 0.299 1.00 15.71 24 ASN B N 1
ATOM 1420 C CA . ASN B 1 26 ? 23.098 17.534 -0.526 1.00 16.49 24 ASN B CA 1
ATOM 1421 C C . ASN B 1 26 ? 21.968 16.778 -1.231 1.00 16.79 24 ASN B C 1
ATOM 1422 O O . ASN B 1 26 ? 21.916 15.547 -1.146 1.00 16.90 24 ASN B O 1
ATOM 1427 N N . SER B 1 27 ? 21.083 17.504 -1.924 1.00 17.28 25 SER B N 1
ATOM 1428 C CA . SER B 1 27 ? 19.871 16.918 -2.489 1.00 18.02 25 SER B CA 1
ATOM 1429 C C . SER B 1 27 ? 20.090 15.836 -3.560 1.00 18.43 25 SER B C 1
ATOM 1430 O O . SER B 1 27 ? 19.141 15.137 -3.923 1.00 18.17 25 SER B O 1
ATOM 1433 N N . LYS B 1 28 ? 21.329 15.679 -4.034 1.00 18.79 26 LYS B N 1
ATOM 1434 C CA . LYS B 1 28 ? 21.677 14.577 -4.952 1.00 19.26 26 LYS B CA 1
ATOM 1435 C C . LYS B 1 28 ? 22.264 13.350 -4.237 1.00 19.41 26 LYS B C 1
ATOM 1436 O O . LYS B 1 28 ? 22.668 12.373 -4.888 1.00 19.78 26 LYS B O 1
ATOM 1442 N N . GLY B 1 29 ? 22.316 13.393 -2.906 1.00 19.44 27 GLY B N 1
ATOM 1443 C CA . GLY B 1 29 ? 22.812 12.247 -2.108 1.00 19.15 27 GLY B CA 1
ATOM 1444 C C . GLY B 1 29 ? 24.311 12.231 -1.869 1.00 18.87 27 GLY B C 1
ATOM 1445 O O . GLY B 1 29 ? 24.805 11.427 -1.085 1.00 19.80 27 GLY B O 1
ATOM 1446 N N . GLN B 1 30 ? 25.030 13.124 -2.546 1.00 18.31 28 GLN B N 1
ATOM 1447 C CA . GLN B 1 30 ? 26.471 13.306 -2.371 1.00 17.75 28 GLN B CA 1
ATOM 1448 C C . GLN B 1 30 ? 26.765 13.915 -0.995 1.00 17.26 28 GLN B C 1
ATOM 1449 O O . GLN B 1 30 ? 25.874 14.508 -0.384 1.00 17.03 28 GLN B O 1
ATOM 1455 N N . PRO B 1 31 ? 28.015 13.776 -0.513 1.00 16.67 29 PRO B N 1
ATOM 1456 C CA . PRO B 1 31 ? 28.398 14.536 0.674 1.00 16.72 29 PRO B CA 1
ATOM 1457 C C . PRO B 1 31 ? 28.254 16.029 0.370 1.00 16.96 29 PRO B C 1
ATOM 1458 O O . PRO B 1 31 ? 28.670 16.473 -0.706 1.00 16.90 29 PRO B O 1
ATOM 1462 N N . GLY B 1 32 ? 27.681 16.788 1.303 1.00 16.72 30 GLY B N 1
ATOM 1463 C CA . GLY B 1 32 ? 27.500 18.224 1.123 1.00 17.72 30 GLY B CA 1
ATOM 1464 C C . GLY B 1 32 ? 28.791 19.000 0.880 1.00 18.22 30 GLY B C 1
ATOM 1465 O O . GLY B 1 32 ? 28.784 20.010 0.172 1.00 18.13 30 GLY B O 1
ATOM 1466 N N . GLY B 1 33 ? 29.893 18.521 1.459 1.00 18.34 31 GLY B N 1
ATOM 1467 C CA . GLY B 1 33 ? 31.184 19.181 1.343 1.00 18.64 31 GLY B CA 1
ATOM 1468 C C . GLY B 1 33 ? 31.868 18.913 0.008 1.00 19.04 31 GLY B C 1
ATOM 1469 O O . GLY B 1 33 ? 32.922 19.488 -0.271 1.00 19.04 31 GLY B O 1
ATOM 1470 N N . GLY B 1 34 ? 31.276 18.053 -0.825 1.00 19.01 32 GLY B N 1
ATOM 1471 C CA . GLY B 1 34 ? 31.841 17.764 -2.161 1.00 18.87 32 GLY B CA 1
ATOM 1472 C C . GLY B 1 34 ? 31.654 16.328 -2.622 1.00 18.97 32 GLY B C 1
ATOM 1473 O O . GLY B 1 34 ? 31.368 15.447 -1.814 1.00 18.43 32 GLY B O 1
ATOM 1474 N N . VAL B 1 35 ? 31.822 16.106 -3.929 1.00 19.22 33 VAL B N 1
ATOM 1475 C CA . VAL B 1 35 ? 31.694 14.780 -4.559 1.00 19.48 33 VAL B CA 1
ATOM 1476 C C . VAL B 1 35 ? 32.671 13.727 -4.011 1.00 19.37 33 VAL B C 1
ATOM 1477 O O . VAL B 1 35 ? 32.348 12.524 -3.966 1.00 19.41 33 VAL B O 1
ATOM 1481 N N . CYS B 1 36 ? 33.846 14.189 -3.588 1.00 18.48 34 CYS B N 1
ATOM 1482 C CA . CYS B 1 36 ? 34.881 13.317 -3.068 1.00 18.14 34 CYS B CA 1
ATOM 1483 C C . CYS B 1 36 ? 35.109 13.522 -1.566 1.00 17.64 34 CYS B C 1
ATOM 1484 O O . CYS B 1 36 ? 36.240 13.403 -1.077 1.00 17.54 34 CYS B O 1
ATOM 1487 N N . GLY B 1 37 ? 34.030 13.858 -0.851 1.00 16.90 35 GLY B N 1
ATOM 1488 C CA . GLY B 1 37 ? 34.010 13.806 0.607 1.00 16.93 35 GLY B CA 1
ATOM 1489 C C . GLY B 1 37 ? 34.464 12.439 1.120 1.00 17.44 35 GLY B C 1
ATOM 1490 O O . GLY B 1 37 ? 34.182 11.388 0.501 1.00 16.97 35 GLY B O 1
ATOM 1491 N N . ALA B 1 38 ? 35.133 12.455 2.256 1.00 17.46 36 ALA B N 1
ATOM 1492 C CA . ALA B 1 38 ? 35.676 11.276 2.886 1.00 17.45 36 ALA B CA 1
ATOM 1493 C C . ALA B 1 38 ? 34.752 10.099 3.066 1.00 17.43 36 ALA B C 1
ATOM 1494 O O . ALA B 1 38 ? 35.179 9.014 2.985 1.00 17.95 36 ALA B O 1
ATOM 1496 N N . LEU B 1 39 ? 33.499 10.329 3.331 1.00 17.28 37 LEU B N 1
ATOM 1497 C CA . LEU B 1 39 ? 32.569 9.263 3.572 1.00 17.36 37 LEU B CA 1
ATOM 1498 C C . LEU B 1 39 ? 32.287 8.529 2.278 1.00 17.49 37 LEU B C 1
ATOM 1499 O O . LEU B 1 39 ? 32.071 7.348 2.282 1.00 17.45 37 LEU B O 1
ATOM 1504 N N . TYR B 1 40 ? 32.321 9.235 1.162 1.00 17.21 38 TYR B N 1
ATOM 1505 C CA . TYR B 1 40 ? 32.069 8.602 -0.104 1.00 17.29 38 TYR B CA 1
ATOM 1506 C C . TYR B 1 40 ? 33.290 7.875 -0.613 1.00 17.77 38 TYR B C 1
ATOM 1507 O O . TYR B 1 40 ? 33.184 6.802 -1.133 1.00 17.89 38 TYR B O 1
ATOM 1516 N N . LYS B 1 41 ? 34.444 8.497 -0.485 1.00 18.18 39 LYS B N 1
ATOM 1517 C CA . LYS B 1 41 ? 35.699 7.814 -0.807 1.00 18.68 39 LYS B CA 1
ATOM 1518 C C . LYS B 1 41 ? 35.801 6.489 -0.041 1.00 18.45 39 LYS B C 1
ATOM 1519 O O . LYS B 1 41 ? 36.246 5.478 -0.579 1.00 18.78 39 LYS B O 1
ATOM 1525 N N . LYS B 1 42 ? 35.375 6.495 1.212 1.00 18.86 40 LYS B N 1
ATOM 1526 C CA . LYS B 1 42 ? 35.567 5.328 2.067 1.00 19.68 40 LYS B CA 1
ATOM 1527 C C . LYS B 1 42 ? 34.497 4.275 1.869 1.00 19.76 40 LYS B C 1
ATOM 1528 O O . LYS B 1 42 ? 34.820 3.093 1.804 1.00 20.09 40 LYS B O 1
ATOM 1534 N N . PHE B 1 43 ? 33.238 4.709 1.772 1.00 19.91 41 PHE B N 1
ATOM 1535 C CA . PHE B 1 43 ? 32.094 3.797 1.658 1.00 20.15 41 PHE B CA 1
ATOM 1536 C C . PHE B 1 43 ? 31.210 4.057 0.407 1.00 20.68 41 PHE B C 1
ATOM 1537 O O . PHE B 1 43 ? 29.994 4.192 0.539 1.00 20.35 41 PHE B O 1
ATOM 1545 N N . PRO B 1 44 ? 31.785 4.072 -0.772 1.00 21.28 42 PRO B N 1
ATOM 1546 C CA . PRO B 1 44 ? 31.049 4.453 -1.956 1.00 22.06 42 PRO B CA 1
ATOM 1547 C C . PRO B 1 44 ? 29.868 3.588 -2.255 1.00 23.02 42 PRO B C 1
ATOM 1548 O O . PRO B 1 44 ? 29.091 3.949 -3.088 1.00 23.27 42 PRO B O 1
ATOM 1552 N N . GLU B 1 45 ? 29.726 2.485 -1.557 1.00 23.71 43 GLU B N 1
ATOM 1553 C CA . GLU B 1 45 ? 28.657 1.577 -1.795 1.00 25.02 43 GLU B CA 1
ATOM 1554 C C . GLU B 1 45 ? 27.490 1.883 -0.893 1.00 25.49 43 GLU B C 1
ATOM 1555 O O . GLU B 1 45 ? 26.435 1.333 -1.057 1.00 25.72 43 GLU B O 1
ATOM 1561 N N . SER B 1 46 ? 27.670 2.781 0.053 1.00 25.68 44 SER B N 1
ATOM 1562 C CA . SER B 1 46 ? 26.575 3.152 0.899 1.00 26.30 44 SER B CA 1
ATOM 1563 C C . SER B 1 46 ? 25.970 4.420 0.408 1.00 26.51 44 SER B C 1
ATOM 1564 O O . SER B 1 46 ? 25.303 5.103 1.123 1.00 26.53 44 SER B O 1
ATOM 1567 N N . PHE B 1 47 ? 26.230 4.716 -0.850 1.00 26.83 45 PHE B N 1
ATOM 1568 C CA . PHE B 1 47 ? 25.755 5.915 -1.496 1.00 27.38 45 PHE B CA 1
ATOM 1569 C C . PHE B 1 47 ? 24.994 5.493 -2.723 1.00 27.81 45 PHE B C 1
ATOM 1570 O O . PHE B 1 47 ? 25.559 5.023 -3.659 1.00 28.12 45 PHE B O 1
ATOM 1578 N N . ASP B 1 48 ? 23.695 5.667 -2.721 1.00 28.28 46 ASP B N 1
ATOM 1579 C CA . ASP B 1 48 ? 22.949 5.346 -3.898 1.00 28.73 46 ASP B CA 1
ATOM 1580 C C . ASP B 1 48 ? 22.944 6.476 -4.874 1.00 28.79 46 ASP B C 1
ATOM 1581 O O . ASP B 1 48 ? 22.820 6.271 -6.049 1.00 29.79 46 ASP B O 1
ATOM 1586 N N . LEU B 1 49 ? 23.082 7.682 -4.397 1.00 20.00 47 LEU B N 1
ATOM 1587 C CA . LEU B 1 49 ? 23.066 8.824 -5.289 1.00 20.00 47 LEU B CA 1
ATOM 1588 C C . LEU B 1 49 ? 21.721 8.994 -5.982 1.00 20.00 47 LEU B C 1
ATOM 1589 O O . LEU B 1 49 ? 21.642 9.356 -7.135 1.00 20.00 47 LEU B O 1
ATOM 1594 N N . GLN B 1 50 ? 20.668 8.756 -5.231 1.00 26.63 48 GLN B N 1
ATOM 1595 C CA . GLN B 1 50 ? 19.343 9.150 -5.591 1.00 26.00 48 GLN B CA 1
ATOM 1596 C C . GLN B 1 50 ? 19.001 10.419 -4.848 1.00 25.21 48 GLN B C 1
ATOM 1597 O O . GLN B 1 50 ? 19.545 10.694 -3.800 1.00 25.57 48 GLN B O 1
ATOM 1603 N N . PRO B 1 51 ? 18.095 11.203 -5.397 1.00 24.36 49 PRO B N 1
ATOM 1604 C CA . PRO B 1 51 ? 17.781 12.489 -4.813 1.00 23.42 49 PRO B CA 1
ATOM 1605 C C . PRO B 1 51 ? 17.051 12.359 -3.516 1.00 22.52 49 PRO B C 1
ATOM 1606 O O . PRO B 1 51 ? 16.428 11.381 -3.214 1.00 22.14 49 PRO B O 1
ATOM 1610 N N . ILE B 1 52 ? 17.194 13.391 -2.726 1.00 21.79 50 ILE B N 1
ATOM 1611 C CA . ILE B 1 52 ? 16.639 13.460 -1.375 1.00 21.25 50 ILE B CA 1
ATOM 1612 C C . ILE B 1 52 ? 16.277 14.919 -1.133 1.00 20.98 50 ILE B C 1
ATOM 1613 O O . ILE B 1 52 ? 17.113 15.795 -1.331 1.00 20.01 50 ILE B O 1
ATOM 1618 N N . GLU B 1 53 ? 15.083 15.192 -0.670 1.00 21.07 51 GLU B N 1
ATOM 1619 C CA . GLU B 1 53 ? 14.726 16.572 -0.534 1.00 21.47 51 GLU B CA 1
ATOM 1620 C C . GLU B 1 53 ? 15.224 17.177 0.758 1.00 20.93 51 GLU B C 1
ATOM 1621 O O . GLU B 1 53 ? 15.539 16.482 1.677 1.00 20.82 51 GLU B O 1
ATOM 1627 N N . VAL B 1 54 ? 15.327 18.485 0.793 1.00 20.00 52 VAL B N 1
ATOM 1628 C CA . VAL B 1 54 ? 15.756 19.174 1.978 1.00 20.00 52 VAL B CA 1
ATOM 1629 C C . VAL B 1 54 ? 14.870 18.816 3.147 1.00 20.00 52 VAL B C 1
ATOM 1630 O O . VAL B 1 54 ? 13.676 18.890 3.060 1.00 20.00 52 VAL B O 1
ATOM 1634 N N . GLY B 1 55 ? 15.484 18.389 4.234 1.00 19.47 53 GLY B N 1
ATOM 1635 C CA . GLY B 1 55 ? 14.813 18.120 5.470 1.00 19.06 53 GLY B CA 1
ATOM 1636 C C . GLY B 1 55 ? 14.549 16.678 5.705 1.00 18.68 53 GLY B C 1
ATOM 1637 O O . GLY B 1 55 ? 14.082 16.343 6.713 1.00 19.00 53 GLY B O 1
ATOM 1638 N N . LYS B 1 56 ? 14.879 15.840 4.758 1.00 18.74 54 LYS B N 1
ATOM 1639 C CA . LYS B 1 56 ? 14.662 14.424 4.855 1.00 18.72 54 LYS B CA 1
ATOM 1640 C C . LYS B 1 56 ? 15.962 13.608 4.885 1.00 19.09 54 LYS B C 1
ATOM 1641 O O . LYS B 1 56 ? 17.042 14.116 4.648 1.00 18.00 54 LYS B O 1
ATOM 1647 N N . ALA B 1 57 ? 15.834 12.330 5.189 1.00 19.34 55 ALA B N 1
ATOM 1648 C CA . ALA B 1 57 ? 16.994 11.464 5.393 1.00 20.05 55 ALA B CA 1
ATOM 1649 C C . ALA B 1 57 ? 16.715 10.048 4.916 1.00 20.08 55 ALA B C 1
ATOM 1650 O O . ALA B 1 57 ? 15.574 9.604 4.942 1.00 20.60 55 ALA B O 1
ATOM 1652 N N . ARG B 1 58 ? 17.752 9.358 4.447 1.00 20.71 56 ARG B N 1
ATOM 1653 C CA . ARG B 1 58 ? 17.595 7.988 3.953 1.00 21.05 56 ARG B CA 1
ATOM 1654 C C . ARG B 1 58 ? 18.738 7.061 4.366 1.00 21.08 56 ARG B C 1
ATOM 1655 O O . ARG B 1 58 ? 19.924 7.364 4.165 1.00 20.91 56 ARG B O 1
ATOM 1663 N N . LEU B 1 59 ? 18.357 5.931 4.950 1.00 20.74 57 LEU B N 1
ATOM 1664 C CA . LEU B 1 59 ? 19.293 4.898 5.321 1.00 20.82 57 LEU B CA 1
ATOM 1665 C C . LEU B 1 59 ? 19.729 4.095 4.094 1.00 21.46 57 LEU B C 1
ATOM 1666 O O . LEU B 1 59 ? 18.894 3.626 3.315 1.00 21.14 57 LEU B O 1
ATOM 1671 N N . VAL B 1 60 ? 21.041 3.956 3.919 1.00 22.04 58 VAL B N 1
ATOM 1672 C CA . VAL B 1 60 ? 21.573 2.906 3.051 1.00 22.83 58 VAL B CA 1
ATOM 1673 C C . VAL B 1 60 ? 22.369 1.913 3.895 1.00 23.24 58 VAL B C 1
ATOM 1674 O O . VAL B 1 60 ? 23.436 2.242 4.433 1.00 23.36 58 VAL B O 1
ATOM 1678 N N . LYS B 1 61 ? 21.830 0.707 4.019 1.00 23.92 59 LYS B N 1
ATOM 1679 C CA . LYS B 1 61 ? 22.496 -0.371 4.744 1.00 24.59 59 LYS B CA 1
ATOM 1680 C C . LYS B 1 61 ? 23.672 -0.864 3.915 1.00 24.99 59 LYS B C 1
ATOM 1681 O O . LYS B 1 61 ? 23.532 -1.103 2.716 1.00 25.32 59 LYS B O 1
ATOM 1687 N N . GLY B 1 62 ? 24.833 -0.990 4.555 1.00 25.55 60 GLY B N 1
ATOM 1688 C CA . GLY B 1 62 ? 26.050 -1.441 3.876 1.00 26.18 60 GLY B CA 1
ATOM 1689 C C . GLY B 1 62 ? 26.786 -2.529 4.632 1.00 26.51 60 GLY B C 1
ATOM 1690 O O . GLY B 1 62 ? 26.665 -2.635 5.859 1.00 26.91 60 GLY B O 1
ATOM 1691 N N . ALA B 1 63 ? 27.550 -3.337 3.895 1.00 26.76 61 ALA B N 1
ATOM 1692 C CA . ALA B 1 63 ? 28.327 -4.443 4.475 1.00 26.71 61 ALA B CA 1
ATOM 1693 C C . ALA B 1 63 ? 29.256 -3.989 5.611 1.00 26.60 61 ALA B C 1
ATOM 1694 O O . ALA B 1 63 ? 29.292 -4.609 6.683 1.00 26.74 61 ALA B O 1
ATOM 1696 N N . ALA B 1 64 ? 29.994 -2.905 5.365 1.00 26.27 62 ALA B N 1
ATOM 1697 C CA . ALA B 1 64 ? 30.931 -2.347 6.344 1.00 25.69 62 ALA B CA 1
ATOM 1698 C C . ALA B 1 64 ? 30.248 -1.341 7.281 1.00 25.26 62 ALA B C 1
ATOM 1699 O O . ALA B 1 64 ? 30.377 -1.449 8.510 1.00 25.49 62 ALA B O 1
ATOM 1701 N N . LYS B 1 65 ? 29.508 -0.388 6.705 1.00 24.10 63 LYS B N 1
ATOM 1702 C CA . LYS B 1 65 ? 28.827 0.633 7.503 1.00 23.05 63 LYS B CA 1
ATOM 1703 C C . LYS B 1 65 ? 27.420 1.004 7.007 1.00 22.28 63 LYS B C 1
ATOM 1704 O O . LYS B 1 65 ? 27.178 1.077 5.799 1.00 22.02 63 LYS B O 1
ATOM 1710 N N . HIS B 1 66 ? 26.510 1.255 7.949 1.00 21.12 64 HIS B N 1
ATOM 1711 C CA . HIS B 1 66 ? 25.208 1.840 7.622 1.00 20.16 64 HIS B CA 1
ATOM 1712 C C . HIS B 1 66 ? 25.310 3.365 7.620 1.00 19.35 64 HIS B C 1
ATOM 1713 O O . HIS B 1 66 ? 25.758 3.958 8.608 1.00 19.17 64 HIS B O 1
ATOM 1720 N N . ILE B 1 67 ? 24.882 3.987 6.519 1.00 18.47 65 ILE B N 1
ATOM 1721 C CA . ILE B 1 67 ? 24.926 5.449 6.352 1.00 17.74 65 ILE B CA 1
ATOM 1722 C C . ILE B 1 67 ? 23.514 6.050 6.212 1.00 17.47 65 ILE B C 1
ATOM 1723 O O . ILE B 1 67 ? 22.685 5.551 5.442 1.00 17.10 65 ILE B O 1
ATOM 1728 N N . ILE B 1 68 ? 23.257 7.114 6.966 1.00 16.85 66 ILE B N 1
ATOM 1729 C CA . ILE B 1 68 ? 21.996 7.852 6.909 1.00 16.91 66 ILE B CA 1
ATOM 1730 C C . ILE B 1 68 ? 22.277 9.180 6.177 1.00 16.92 66 ILE B C 1
ATOM 1731 O O . ILE B 1 68 ? 22.996 10.021 6.688 1.00 17.16 66 ILE B O 1
ATOM 1736 N N . HIS B 1 69 ? 21.757 9.336 4.962 1.00 16.73 67 HIS B N 1
ATOM 1737 C CA . HIS B 1 69 ? 21.950 10.569 4.198 1.00 16.23 67 HIS B CA 1
ATOM 1738 C C . HIS B 1 69 ? 20.889 11.597 4.567 1.00 15.93 67 HIS B C 1
ATOM 1739 O O . HIS B 1 69 ? 19.720 11.439 4.230 1.00 15.88 67 HIS B O 1
ATOM 1746 N N . ALA B 1 70 ? 21.304 12.649 5.271 1.00 15.75 68 ALA B N 1
ATOM 1747 C CA . ALA B 1 70 ? 20.375 13.672 5.748 1.00 15.42 68 ALA B CA 1
ATOM 1748 C C . ALA B 1 70 ? 20.676 15.022 5.123 1.00 15.51 68 ALA B C 1
ATOM 1749 O O . ALA B 1 70 ? 21.829 15.503 5.174 1.00 15.34 68 ALA B O 1
ATOM 1751 N N . VAL B 1 71 ? 19.638 15.636 4.541 1.00 15.58 69 VAL B N 1
ATOM 1752 C CA . VAL B 1 71 ? 19.762 16.965 3.917 1.00 14.80 69 VAL B CA 1
ATOM 1753 C C . VAL B 1 71 ? 19.308 18.106 4.840 1.00 15.01 69 VAL B C 1
ATOM 1754 O O . VAL B 1 71 ? 18.106 18.349 5.005 1.00 15.49 69 VAL B O 1
ATOM 1758 N N . GLY B 1 72 ? 20.274 18.796 5.449 1.00 14.81 70 GLY B N 1
ATOM 1759 C CA . GLY B 1 72 ? 20.009 20.0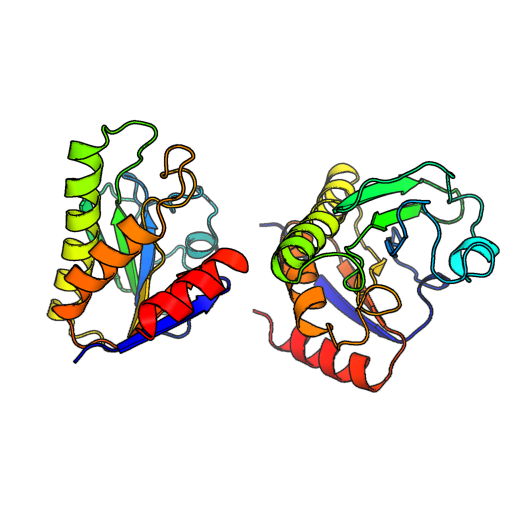74 6.123 1.00 15.17 70 GLY B CA 1
ATOM 1760 C C . GLY B 1 72 ? 19.992 21.248 5.134 1.00 15.59 70 GLY B C 1
ATOM 1761 O O . GLY B 1 72 ? 20.525 21.137 4.027 1.00 15.99 70 GLY B O 1
ATOM 1762 N N . PRO B 1 73 ? 19.369 22.374 5.514 1.00 15.52 71 PRO B N 1
ATOM 1763 C CA . PRO B 1 73 ? 19.261 23.532 4.627 1.00 15.78 71 PRO B CA 1
ATOM 1764 C C . PRO B 1 73 ? 20.624 24.164 4.343 1.00 15.97 71 PRO B C 1
ATOM 1765 O O . PRO B 1 73 ? 21.548 24.076 5.180 1.00 16.33 71 PRO B O 1
ATOM 1769 N N . ASN B 1 74 ? 20.733 24.747 3.154 1.00 15.70 72 ASN B N 1
ATOM 1770 C CA . ASN B 1 74 ? 21.873 25.549 2.723 1.00 15.65 72 ASN B CA 1
ATOM 1771 C C . ASN B 1 74 ? 21.469 27.009 2.922 1.00 15.35 72 ASN B C 1
ATOM 1772 O O . ASN B 1 74 ? 20.660 27.534 2.166 1.00 16.09 72 ASN B O 1
ATOM 1777 N N . PHE B 1 75 ? 22.025 27.653 3.947 1.00 14.60 73 PHE B N 1
ATOM 1778 C CA . PHE B 1 75 ? 21.675 29.030 4.287 1.00 13.64 73 PHE B CA 1
ATOM 1779 C C . PHE B 1 75 ? 22.218 30.097 3.309 1.00 13.02 73 PHE B C 1
ATOM 1780 O O . PHE B 1 75 ? 21.810 31.255 3.386 1.00 12.27 73 PHE B O 1
ATOM 1788 N N . ASN B 1 76 ? 23.115 29.715 2.391 1.00 12.41 74 ASN B N 1
ATOM 1789 C CA . ASN B 1 76 ? 23.434 30.591 1.245 1.00 12.73 74 ASN B CA 1
ATOM 1790 C C . ASN B 1 76 ? 22.214 30.837 0.323 1.00 12.66 74 ASN B C 1
ATOM 1791 O O . ASN B 1 76 ? 22.139 31.882 -0.305 1.00 12.42 74 ASN B O 1
ATOM 1796 N N . LYS B 1 77 ? 21.277 29.879 0.255 1.00 13.32 75 LYS B N 1
ATOM 1797 C CA . LYS B 1 77 ? 20.087 29.950 -0.654 1.00 14.15 75 LYS B CA 1
ATOM 1798 C C . LYS B 1 77 ? 18.738 30.120 0.087 1.00 13.71 75 LYS B C 1
ATOM 1799 O O . LYS B 1 77 ? 17.780 30.608 -0.487 1.00 12.68 75 LYS B O 1
ATOM 1805 N N . VAL B 1 78 ? 18.672 29.670 1.344 1.00 13.47 76 VAL B N 1
ATOM 1806 C CA . VAL B 1 78 ? 17.419 29.632 2.098 1.00 13.92 76 VAL B CA 1
ATOM 1807 C C . VAL B 1 78 ? 17.347 30.731 3.167 1.00 13.22 76 VAL B C 1
ATOM 1808 O O . VAL B 1 78 ? 18.355 31.062 3.789 1.00 12.41 76 VAL B O 1
ATOM 1812 N N . SER B 1 79 ? 16.154 31.298 3.374 1.00 13.09 77 SER B N 1
ATOM 1813 C CA . SER B 1 79 ? 15.953 32.335 4.395 1.00 13.56 77 SER B CA 1
ATOM 1814 C C . SER B 1 79 ? 16.259 31.790 5.795 1.00 14.20 77 SER B C 1
ATOM 1815 O O . SER B 1 79 ? 16.326 30.571 5.978 1.00 14.83 77 SER B O 1
ATOM 1818 N N . GLU B 1 80 ? 16.445 32.674 6.773 1.00 14.72 78 GLU B N 1
ATOM 1819 C CA . GLU B 1 80 ? 16.680 32.233 8.157 1.00 16.00 78 GLU B CA 1
ATOM 1820 C C . GLU B 1 80 ? 15.483 31.453 8.706 1.00 16.62 78 GLU B C 1
ATOM 1821 O O . GLU B 1 80 ? 15.656 30.389 9.269 1.00 16.63 78 GLU B O 1
ATOM 1827 N N . VAL B 1 81 ? 14.266 31.977 8.524 1.00 17.87 79 VAL B N 1
ATOM 1828 C CA . VAL B 1 81 ? 13.070 31.324 9.068 1.00 18.73 79 VAL B CA 1
ATOM 1829 C C . VAL B 1 81 ? 12.770 29.967 8.420 1.00 19.15 79 VAL B C 1
ATOM 1830 O O . VAL B 1 81 ? 12.470 29.009 9.121 1.00 19.76 79 VAL B O 1
ATOM 1834 N N . GLU B 1 82 ? 12.841 29.867 7.096 1.00 19.55 80 GLU B N 1
ATOM 1835 C CA . GLU B 1 82 ? 12.629 28.567 6.473 1.00 19.90 80 GLU B CA 1
ATOM 1836 C C . GLU B 1 82 ? 13.805 27.610 6.688 1.00 19.60 80 GLU B C 1
ATOM 1837 O O . GLU B 1 82 ? 13.604 26.409 6.798 1.00 19.37 80 GLU B O 1
ATOM 1843 N N . GLY B 1 83 ? 15.022 28.144 6.779 1.00 19.56 81 GLY B N 1
ATOM 1844 C CA . GLY B 1 83 ? 16.187 27.325 7.075 1.00 19.54 81 GLY B CA 1
ATOM 1845 C C . GLY B 1 83 ? 16.101 26.699 8.454 1.00 19.96 81 GLY B C 1
ATOM 1846 O O . GLY B 1 83 ? 16.466 25.531 8.639 1.00 19.57 81 GLY B O 1
ATOM 1847 N N . ASP B 1 84 ? 15.619 27.481 9.421 1.00 19.87 82 ASP B N 1
ATOM 1848 C CA . ASP B 1 84 ? 15.505 27.004 10.784 1.00 20.46 82 ASP B CA 1
ATOM 1849 C C . ASP B 1 84 ? 14.542 25.836 10.930 1.00 20.09 82 ASP B C 1
ATOM 1850 O O . ASP B 1 84 ? 14.826 24.907 11.667 1.00 20.60 82 ASP B O 1
ATOM 1855 N N . LYS B 1 85 ? 13.399 25.903 10.257 1.00 19.95 83 LYS B N 1
ATOM 1856 C CA . LYS B 1 85 ? 12.422 24.814 10.283 1.00 19.64 83 LYS B CA 1
ATOM 1857 C C . LYS B 1 85 ? 12.961 23.567 9.592 1.00 18.87 83 LYS B C 1
ATOM 1858 O O . LYS B 1 85 ? 12.699 22.457 10.040 1.00 19.37 83 LYS B O 1
ATOM 1864 N N . GLN B 1 86 ? 13.699 23.738 8.510 1.00 17.94 84 GLN B N 1
ATOM 1865 C CA . GLN B 1 86 ? 14.222 22.616 7.748 1.00 17.45 84 GLN B CA 1
ATOM 1866 C C . GLN B 1 86 ? 15.418 21.938 8.424 1.00 17.22 84 GLN B C 1
ATOM 1867 O O . GLN B 1 86 ? 15.650 20.799 8.224 1.00 16.98 84 GLN B O 1
ATOM 1873 N N . LEU B 1 87 ? 16.156 22.692 9.226 1.00 16.82 85 LEU B N 1
ATOM 1874 C CA . LEU B 1 87 ? 17.240 22.164 10.088 1.00 17.17 85 LEU B CA 1
ATOM 1875 C C . LEU B 1 87 ? 16.715 21.274 11.225 1.00 17.44 85 LEU B C 1
ATOM 1876 O O . LEU B 1 87 ? 17.243 20.184 11.437 1.00 17.78 85 LEU B O 1
ATOM 1881 N N . ALA B 1 88 ? 15.670 21.725 11.923 1.00 18.29 86 ALA B N 1
ATOM 1882 C CA . ALA B 1 88 ? 14.915 20.880 12.876 1.00 18.89 86 ALA B CA 1
ATOM 1883 C C . ALA B 1 88 ? 14.342 19.614 12.210 1.00 19.15 86 ALA B C 1
ATOM 1884 O O . ALA B 1 88 ? 14.441 18.497 12.756 1.00 19.48 86 ALA B O 1
ATOM 1886 N N . GLU B 1 89 ? 13.761 19.797 11.029 1.00 18.99 87 GLU B N 1
ATOM 1887 C CA . GLU B 1 89 ? 13.218 18.689 10.239 1.00 19.44 87 GLU B CA 1
ATOM 1888 C C . GLU B 1 89 ? 14.259 17.601 9.912 1.00 19.26 87 GLU B C 1
ATOM 1889 O O . GLU B 1 89 ? 13.977 16.406 10.069 1.00 19.60 87 GLU B O 1
ATOM 1895 N N . ALA B 1 90 ? 15.445 18.007 9.446 1.00 19.03 88 ALA B N 1
ATOM 1896 C CA . ALA B 1 90 ? 16.486 17.037 9.064 1.00 18.87 88 ALA B CA 1
ATOM 1897 C C . ALA B 1 90 ? 16.931 16.184 10.244 1.00 18.34 88 ALA B C 1
ATOM 1898 O O . ALA B 1 90 ? 17.143 14.982 10.104 1.00 18.57 88 ALA B O 1
ATOM 1900 N N . TYR B 1 91 ? 17.041 16.804 11.409 1.00 18.56 89 TYR B N 1
ATOM 1901 C CA . TYR B 1 91 ? 17.397 16.080 12.626 1.00 19.42 89 TYR B CA 1
ATOM 1902 C C . TYR B 1 91 ? 16.277 15.144 13.056 1.00 20.22 89 TYR B C 1
ATOM 1903 O O . TYR B 1 91 ? 16.534 14.023 13.506 1.00 21.41 89 TYR B O 1
ATOM 1912 N N . GLU B 1 92 ? 15.039 15.604 12.917 1.00 20.73 90 GLU B N 1
ATOM 1913 C CA . GLU B 1 92 ? 13.847 14.775 13.169 1.00 21.48 90 GLU B CA 1
ATOM 1914 C C . GLU B 1 92 ? 13.788 13.543 12.256 1.00 21.19 90 GLU B C 1
ATOM 1915 O O . GLU B 1 92 ? 13.448 12.441 12.709 1.00 20.70 90 GLU B O 1
ATOM 1921 N N . SER B 1 93 ? 14.128 13.732 10.978 1.00 20.83 91 SER B N 1
ATOM 1922 C CA . SER B 1 93 ? 14.218 12.611 10.035 1.00 20.68 91 SER B CA 1
ATOM 1923 C C . SER B 1 93 ? 15.321 11.609 10.419 1.00 20.59 91 SER B C 1
ATOM 1924 O O . SER B 1 93 ? 15.195 10.416 10.137 1.00 21.00 91 SER B O 1
ATOM 1927 N N . ILE B 1 94 ? 16.387 12.089 11.063 1.00 20.04 92 ILE B N 1
ATOM 1928 C CA . ILE B 1 94 ? 17.460 11.202 11.576 1.00 19.64 92 ILE B CA 1
ATOM 1929 C C . ILE B 1 94 ? 16.987 10.335 12.748 1.00 19.65 92 ILE B C 1
ATOM 1930 O O . ILE B 1 94 ? 17.159 9.119 12.734 1.00 19.81 92 ILE B O 1
ATOM 1935 N N . ALA B 1 95 ? 16.380 10.973 13.745 1.00 19.97 93 ALA B N 1
ATOM 1936 C CA . ALA B 1 95 ? 15.848 10.315 14.938 1.00 20.07 93 ALA B CA 1
ATOM 1937 C C . ALA B 1 95 ? 14.814 9.240 14.594 1.00 20.99 93 ALA B C 1
ATOM 1938 O O . ALA B 1 95 ? 14.834 8.120 15.154 1.00 21.16 93 ALA B O 1
ATOM 1940 N N . LYS B 1 96 ? 13.910 9.585 13.682 1.00 21.74 94 LYS B N 1
ATOM 1941 C CA . LYS B 1 96 ? 12.887 8.655 13.209 1.00 22.48 94 LYS B CA 1
ATOM 1942 C C . LYS B 1 96 ? 13.558 7.377 12.724 1.00 22.74 94 LYS B C 1
ATOM 1943 O O . LYS B 1 96 ? 13.156 6.296 13.108 1.00 23.31 94 LYS B O 1
ATOM 1949 N N . ILE B 1 97 ? 14.568 7.519 11.905 1.00 23.16 95 ILE B N 1
ATOM 1950 C CA . ILE B 1 97 ? 15.245 6.392 11.320 1.00 23.31 95 ILE B CA 1
ATOM 1951 C C . ILE B 1 97 ? 15.961 5.571 12.352 1.00 23.76 95 ILE B C 1
ATOM 1952 O O . ILE B 1 97 ? 16.069 4.373 12.220 1.00 24.01 95 ILE B O 1
ATOM 1957 N N . VAL B 1 98 ? 16.465 6.261 13.364 1.00 23.90 96 VAL B N 1
ATOM 1958 C CA . VAL B 1 98 ? 17.229 5.700 14.446 1.00 23.81 96 VAL B CA 1
ATOM 1959 C C . VAL B 1 98 ? 16.305 4.880 15.316 1.00 24.21 96 VAL B C 1
ATOM 1960 O O . VAL B 1 98 ? 16.543 3.719 15.511 1.00 23.66 96 VAL B O 1
ATOM 1964 N N . ASN B 1 99 ? 15.257 5.523 15.821 1.00 24.76 97 ASN B N 1
ATOM 1965 C CA . ASN B 1 99 ? 14.209 4.875 16.595 1.00 25.58 97 ASN B CA 1
ATOM 1966 C C . ASN B 1 99 ? 13.585 3.685 15.882 1.00 25.86 97 ASN B C 1
ATOM 1967 O O . ASN B 1 99 ? 13.356 2.705 16.509 1.00 26.10 97 ASN B O 1
ATOM 1972 N N . ASP B 1 100 ? 13.382 3.749 14.580 1.00 26.13 98 ASP B N 1
ATOM 1973 C CA . ASP B 1 100 ? 12.766 2.667 13.847 1.00 26.70 98 ASP B CA 1
ATOM 1974 C C . ASP B 1 100 ? 13.561 1.393 13.658 1.00 26.90 98 ASP B C 1
ATOM 1975 O O . ASP B 1 100 ? 12.991 0.319 13.626 1.00 27.10 98 ASP B O 1
ATOM 1980 N N . ASN B 1 101 ? 14.862 1.520 13.490 1.00 26.92 99 ASN B N 1
ATOM 1981 C CA . ASN B 1 101 ? 15.815 0.417 13.337 1.00 26.85 99 ASN B CA 1
ATOM 1982 C C . ASN B 1 101 ? 16.474 0.030 14.661 1.00 26.75 99 ASN B C 1
ATOM 1983 O O . ASN B 1 101 ? 17.321 -0.869 14.706 1.00 26.44 99 ASN B O 1
ATOM 1988 N N . ASN B 1 102 ? 16.080 0.727 15.728 1.00 26.81 100 ASN B N 1
ATOM 1989 C CA . ASN B 1 102 ? 16.623 0.539 17.081 1.00 26.86 100 ASN B CA 1
ATOM 1990 C C . ASN B 1 102 ? 18.158 0.580 17.160 1.00 26.92 100 ASN B C 1
ATOM 1991 O O . ASN B 1 102 ? 18.773 -0.218 17.870 1.00 26.70 100 ASN B O 1
ATOM 1996 N N . TYR B 1 103 ? 18.766 1.518 16.432 1.00 26.98 101 TYR B N 1
ATOM 1997 C CA . TYR B 1 103 ? 20.225 1.689 16.442 1.00 27.11 101 TYR B CA 1
ATOM 1998 C C . TYR B 1 103 ? 20.734 2.148 17.816 1.00 26.75 101 TYR B C 1
ATOM 1999 O O . TYR B 1 103 ? 20.134 3.026 18.444 1.00 27.20 101 TYR B O 1
ATOM 2008 N N . LYS B 1 104 ? 21.813 1.533 18.289 1.00 26.05 102 LYS B N 1
ATOM 2009 C CA . LYS B 1 104 ? 22.318 1.808 19.631 1.00 25.30 102 LYS B CA 1
ATOM 2010 C C . LYS B 1 104 ? 23.298 2.975 19.662 1.00 24.43 102 LYS B C 1
ATOM 2011 O O . LYS B 1 104 ? 23.281 3.788 20.586 1.00 24.06 102 LYS B O 1
ATOM 2017 N N . SER B 1 105 ? 24.155 3.048 18.650 1.00 24.22 103 SER B N 1
ATOM 2018 C CA . SER B 1 105 ? 25.188 4.088 18.588 1.00 23.92 103 SER B CA 1
ATOM 2019 C C . SER B 1 105 ? 25.217 4.808 17.241 1.00 23.03 103 SER B C 1
ATOM 2020 O O . SER B 1 105 ? 25.185 4.190 16.174 1.00 22.45 103 SER B O 1
ATOM 2023 N N . VAL B 1 106 ? 25.317 6.126 17.294 1.00 22.71 104 VAL B N 1
ATOM 2024 C CA . VAL B 1 106 ? 25.236 6.912 16.075 1.00 22.15 104 VAL B CA 1
ATOM 2025 C C . VAL B 1 106 ? 26.233 8.063 16.092 1.00 21.73 104 VAL B C 1
ATOM 2026 O O . VAL B 1 106 ? 26.429 8.706 17.116 1.00 22.53 104 VAL B O 1
ATOM 2030 N N . ALA B 1 107 ? 26.889 8.289 14.960 1.00 20.68 105 ALA B N 1
ATOM 2031 C CA . ALA B 1 107 ? 27.791 9.419 14.807 1.00 20.30 105 ALA B CA 1
ATOM 2032 C C . ALA B 1 107 ? 27.138 10.408 13.853 1.00 20.03 105 ALA B C 1
ATOM 2033 O O . ALA B 1 107 ? 26.757 10.044 12.750 1.00 19.71 105 ALA B O 1
ATOM 2035 N N . ILE B 1 108 ? 27.023 11.652 14.311 1.00 19.97 106 ILE B N 1
ATOM 2036 C CA . ILE B 1 108 ? 26.251 12.700 13.656 1.00 19.26 106 ILE B CA 1
ATOM 2037 C C . ILE B 1 108 ? 27.118 13.962 13.603 1.00 19.09 106 ILE B C 1
ATOM 2038 O O . ILE B 1 108 ? 27.661 14.370 14.627 1.00 18.89 106 ILE B O 1
ATOM 2043 N N . PRO B 1 109 ? 27.254 14.581 12.414 1.00 18.81 107 PRO B N 1
ATOM 2044 C CA . PRO B 1 109 ? 27.959 15.874 12.308 1.00 18.28 107 PRO B CA 1
ATOM 2045 C C . PRO B 1 109 ? 26.940 16.999 12.579 1.00 18.26 107 PRO B C 1
ATOM 2046 O O . PRO B 1 109 ? 25.738 16.720 12.634 1.00 18.23 107 PRO B O 1
ATOM 2050 N N . LEU B 1 110 ? 27.383 18.235 12.778 1.00 17.79 108 LEU B N 1
ATOM 2051 C CA . LEU B 1 110 ? 26.441 19.325 13.003 1.00 17.96 108 LEU B CA 1
ATOM 2052 C C . LEU B 1 110 ? 26.015 19.838 11.617 1.00 17.76 108 LEU B C 1
ATOM 2053 O O . LEU B 1 110 ? 26.829 20.355 10.868 1.00 17.83 108 LEU B O 1
ATOM 2058 N N . LEU B 1 111 ? 24.757 19.622 11.273 1.00 17.45 109 LEU B N 1
ATOM 2059 C CA . LEU B 1 111 ? 24.224 19.972 9.953 1.00 17.81 109 LEU B CA 1
ATOM 2060 C C . LEU B 1 111 ? 24.177 21.480 9.737 1.00 18.71 109 LEU B C 1
ATOM 2061 O O . LEU B 1 111 ? 24.011 22.250 10.689 1.00 18.95 109 LEU B O 1
ATOM 2066 N N . SER B 1 112 ? 24.374 21.879 8.480 1.00 19.91 110 SER B N 1
ATOM 2067 C CA . SER B 1 112 ? 24.199 23.256 8.026 1.00 20.75 110 SER B CA 1
ATOM 2068 C C . SER B 1 112 ? 25.227 24.161 8.657 1.00 21.70 110 SER B C 1
ATOM 2069 O O . SER B 1 112 ? 24.975 25.336 8.942 1.00 21.33 110 SER B O 1
ATOM 2072 N N . THR B 1 113 ? 26.418 23.607 8.818 1.00 22.48 111 THR B N 1
ATOM 2073 C CA . THR B 1 113 ? 27.450 24.258 9.589 1.00 23.73 111 THR B CA 1
ATOM 2074 C C . THR B 1 113 ? 28.727 24.506 8.763 1.00 23.79 111 THR B C 1
ATOM 2075 O O . THR B 1 113 ? 29.627 25.234 9.195 1.00 24.73 111 THR B O 1
ATOM 2079 N N . GLY B 1 114 ? 28.803 23.923 7.568 1.00 23.87 112 GLY B N 1
ATOM 2080 C CA . GLY B 1 114 ? 30.020 24.094 6.727 1.00 23.63 112 GLY B CA 1
ATOM 2081 C C . GLY B 1 114 ? 29.780 25.108 5.616 1.00 22.99 112 GLY B C 1
ATOM 2082 O O . GLY B 1 114 ? 29.459 26.259 5.881 1.00 22.24 112 GLY B O 1
ATOM 2083 N N . ILE B 1 115 ? 29.908 24.672 4.369 1.00 23.22 113 ILE B N 1
ATOM 2084 C CA . ILE B 1 115 ? 29.645 25.557 3.241 1.00 23.51 113 ILE B CA 1
ATOM 2085 C C . ILE B 1 115 ? 28.140 25.797 3.053 1.00 23.30 113 ILE B C 1
ATOM 2086 O O . ILE B 1 115 ? 27.739 26.553 2.166 1.00 23.18 113 ILE B O 1
ATOM 2091 N N . PHE B 1 116 ? 27.335 25.133 3.893 1.00 22.80 114 PHE B N 1
ATOM 2092 C CA . PHE B 1 116 ? 25.877 25.309 3.971 1.00 22.31 114 PHE B CA 1
ATOM 2093 C C . PHE B 1 116 ? 25.433 26.349 5.009 1.00 22.24 114 PHE B C 1
ATOM 2094 O O . PHE B 1 116 ? 24.228 26.555 5.201 1.00 22.89 114 PHE B O 1
ATOM 2102 N N . SER B 1 117 ? 26.377 26.988 5.701 1.00 21.56 115 SER B N 1
ATOM 2103 C CA . SER B 1 117 ? 26.021 27.875 6.815 1.00 21.00 115 SER B CA 1
ATOM 2104 C C . SER B 1 117 ? 25.710 29.312 6.410 1.00 21.02 115 SER B C 1
ATOM 2105 O O . SER B 1 117 ? 25.202 30.106 7.215 1.00 20.09 115 SER B O 1
ATOM 2108 N N . GLY B 1 118 ? 26.055 29.650 5.176 1.00 21.25 116 GLY B N 1
ATOM 2109 C CA . GLY B 1 118 ? 25.928 31.023 4.696 1.00 22.95 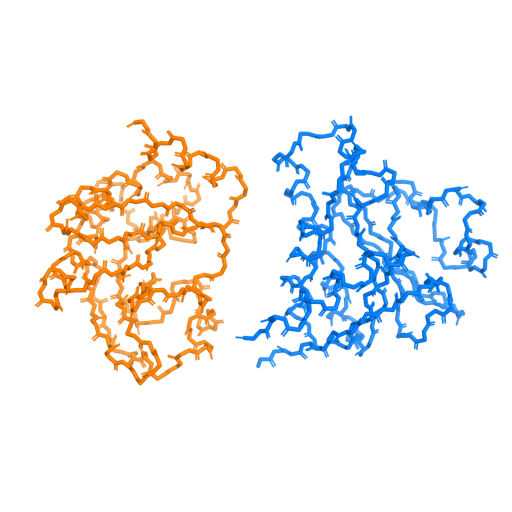116 GLY B CA 1
ATOM 2110 C C . GLY B 1 118 ? 26.909 31.911 5.427 1.00 23.23 116 GLY B C 1
ATOM 2111 O O . GLY B 1 118 ? 26.558 33.013 5.855 1.00 23.19 116 GLY B O 1
ATOM 2112 N N . ASN B 1 119 ? 28.128 31.398 5.595 1.00 23.97 117 ASN B N 1
ATOM 2113 C CA . ASN B 1 119 ? 29.208 32.106 6.277 1.00 24.84 117 ASN B CA 1
ATOM 2114 C C . ASN B 1 119 ? 28.782 32.622 7.651 1.00 24.80 117 ASN B C 1
ATOM 2115 O O . ASN B 1 119 ? 28.963 33.795 7.944 1.00 25.21 117 ASN B O 1
ATOM 2120 N N . LYS B 1 120 ? 28.184 31.758 8.473 1.00 24.66 118 LYS B N 1
ATOM 2121 C CA . LYS B 1 120 ? 27.740 32.148 9.821 1.00 24.55 118 LYS B CA 1
ATOM 2122 C C . LYS B 1 120 ? 27.959 31.031 10.852 1.00 23.86 118 LYS B C 1
ATOM 2123 O O . LYS B 1 120 ? 27.715 29.853 10.565 1.00 23.57 118 LYS B O 1
ATOM 2129 N N . ASP B 1 121 ? 28.403 31.409 12.053 1.00 22.73 119 ASP B N 1
ATOM 2130 C CA . ASP B 1 121 ? 28.555 30.453 13.148 1.00 21.06 119 ASP B CA 1
ATOM 2131 C C . ASP B 1 121 ? 27.191 29.944 13.615 1.00 19.89 119 ASP B C 1
ATOM 2132 O O . ASP B 1 121 ? 26.429 30.672 14.251 1.00 20.33 119 ASP B O 1
ATOM 2137 N N . ARG B 1 122 ? 26.896 28.691 13.292 1.00 17.92 120 ARG B N 1
ATOM 2138 C CA . ARG B 1 122 ? 25.605 28.092 13.593 1.00 16.23 120 ARG B CA 1
ATOM 2139 C C . ARG B 1 122 ? 25.734 26.906 14.573 1.00 16.02 120 ARG B C 1
ATOM 2140 O O . ARG B 1 122 ? 24.913 25.980 14.560 1.00 15.11 120 ARG B O 1
ATOM 2148 N N . LEU B 1 123 ? 26.764 26.945 15.416 1.00 15.14 121 LEU B N 1
ATOM 2149 C CA . LEU B 1 123 ? 27.003 25.854 16.355 1.00 15.69 121 LEU B CA 1
ATOM 2150 C C . LEU B 1 123 ? 25.821 25.661 17.318 1.00 15.69 121 LEU B C 1
ATOM 2151 O O . LEU B 1 123 ? 25.294 24.569 17.419 1.00 15.51 121 LEU B O 1
ATOM 2156 N N . THR B 1 124 ? 25.427 26.724 18.019 1.00 16.70 122 THR B N 1
ATOM 2157 C CA . THR B 1 124 ? 24.349 26.657 19.008 1.00 17.61 122 THR B CA 1
ATOM 2158 C C . THR B 1 124 ? 23.018 26.203 18.346 1.00 17.78 122 THR B C 1
ATOM 2159 O O . THR B 1 124 ? 22.367 25.239 18.789 1.00 18.10 122 THR B O 1
ATOM 2163 N N . GLN B 1 125 ? 22.652 26.884 17.268 1.00 17.63 123 GLN B N 1
ATOM 2164 C CA . GLN B 1 125 ? 21.456 26.567 16.526 1.00 17.33 123 GLN B CA 1
ATOM 2165 C C . GLN B 1 125 ? 21.406 25.106 16.087 1.00 16.95 123 GLN B C 1
ATOM 2166 O O . GLN B 1 125 ? 20.395 24.438 16.292 1.00 16.95 123 GLN B O 1
ATOM 2172 N N . SER B 1 126 ? 22.480 24.617 15.475 1.00 16.94 124 SER B N 1
ATOM 2173 C CA . SER B 1 126 ? 22.513 23.243 14.977 1.00 17.08 124 SER B CA 1
ATOM 2174 C C . SER B 1 126 ? 22.527 22.221 16.119 1.00 17.11 124 SER B C 1
ATOM 2175 O O . SER B 1 126 ? 21.813 21.212 16.063 1.00 17.42 124 SER B O 1
ATOM 2178 N N . LEU B 1 127 ? 23.329 22.490 17.150 1.00 17.50 125 LEU B N 1
ATOM 2179 C CA . LEU B 1 127 ? 23.408 21.619 18.348 1.00 17.99 125 LEU B CA 1
ATOM 2180 C C . LEU B 1 127 ? 22.050 21.464 19.049 1.00 18.24 125 LEU B C 1
ATOM 2181 O O . LEU B 1 127 ? 21.637 20.347 19.362 1.00 17.97 125 LEU B O 1
ATOM 2186 N N . ASN B 1 128 ? 21.355 22.585 19.266 1.00 18.71 126 ASN B N 1
ATOM 2187 C CA . ASN B 1 128 ? 20.033 22.562 19.924 1.00 19.25 126 ASN B CA 1
ATOM 2188 C C . ASN B 1 128 ? 18.969 21.720 19.208 1.00 18.97 126 ASN B C 1
ATOM 2189 O O . ASN B 1 128 ? 18.188 21.024 19.854 1.00 19.53 126 ASN B O 1
ATOM 2194 N N . HIS B 1 129 ? 18.912 21.785 17.894 1.00 18.66 127 HIS B N 1
ATOM 2195 C CA . HIS B 1 129 ? 18.004 20.969 17.122 1.00 18.46 127 HIS B CA 1
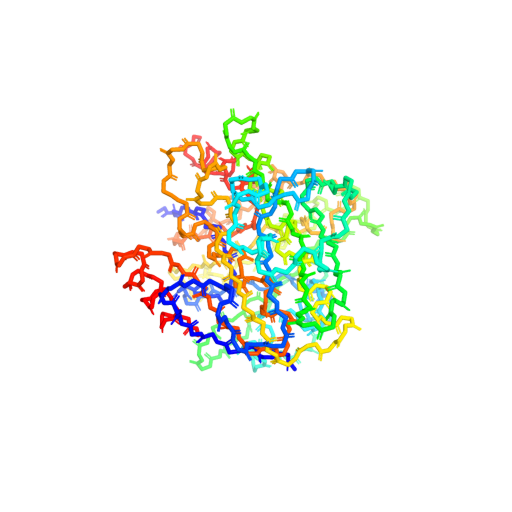ATOM 2196 C C . HIS B 1 129 ? 18.447 19.557 17.146 1.00 18.03 127 HIS B C 1
ATOM 2197 O O . HIS B 1 129 ? 17.680 18.669 16.961 1.00 18.07 127 HIS B O 1
ATOM 2204 N N . LEU B 1 130 ? 19.737 19.371 17.327 1.00 18.33 128 LEU B N 1
ATOM 2205 C CA . LEU B 1 130 ? 20.328 18.058 17.344 1.00 18.45 128 LEU B CA 1
ATOM 2206 C C . LEU B 1 130 ? 19.853 17.393 18.597 1.00 18.10 128 LEU B C 1
ATOM 2207 O O . LEU B 1 130 ? 19.347 16.335 18.557 1.00 17.48 128 LEU B O 1
ATOM 2212 N N . LEU B 1 131 ? 20.027 18.070 19.701 1.00 19.20 129 LEU B N 1
ATOM 2213 C CA . LEU B 1 131 ? 19.676 17.540 20.976 1.00 20.01 129 LEU B CA 1
ATOM 2214 C C . LEU B 1 131 ? 18.207 17.176 21.023 1.00 20.74 129 LEU B C 1
ATOM 2215 O O . LEU B 1 131 ? 17.881 16.068 21.335 1.00 21.13 129 LEU B O 1
ATOM 2220 N N . THR B 1 132 ? 17.355 18.098 20.597 1.00 20.94 130 THR B N 1
ATOM 2221 C CA . THR B 1 132 ? 15.877 17.983 20.645 1.00 21.23 130 THR B CA 1
ATOM 2222 C C . THR B 1 132 ? 15.371 16.738 19.915 1.00 21.18 130 THR B C 1
ATOM 2223 O O . THR B 1 132 ? 14.548 16.008 20.442 1.00 21.60 130 THR B O 1
ATOM 2227 N N . ALA B 1 133 ? 15.891 16.495 18.713 1.00 21.47 131 ALA B N 1
ATOM 2228 C CA . ALA B 1 133 ? 15.562 15.297 17.940 1.00 21.27 131 ALA B CA 1
ATOM 2229 C C . ALA B 1 133 ? 16.061 13.996 18.604 1.00 21.36 131 ALA B C 1
ATOM 2230 O O . ALA B 1 133 ? 15.307 13.029 18.763 1.00 21.09 131 ALA B O 1
ATOM 2232 N N . LEU B 1 134 ? 17.330 13.972 18.994 1.00 21.23 132 LEU B N 1
ATOM 2233 C CA . LEU B 1 134 ? 17.915 12.726 19.492 1.00 21.08 132 LEU B CA 1
ATOM 2234 C C . LEU B 1 134 ? 17.462 12.320 20.914 1.00 21.31 132 LEU B C 1
ATOM 2235 O O . LEU B 1 134 ? 17.640 11.160 21.322 1.00 21.31 132 LEU B O 1
ATOM 2240 N N . ASP B 1 135 ? 16.857 13.264 21.646 1.00 21.28 133 ASP B N 1
ATOM 2241 C CA . ASP B 1 135 ? 16.261 12.977 22.966 1.00 21.04 133 ASP B CA 1
ATOM 2242 C C . ASP B 1 135 ? 15.052 12.059 22.852 1.00 21.18 133 ASP B C 1
ATOM 2243 O O . ASP B 1 135 ? 14.632 11.454 23.845 1.00 21.22 133 ASP B O 1
ATOM 2248 N N . THR B 1 136 ? 14.519 11.947 21.635 1.00 21.39 134 THR B N 1
ATOM 2249 C CA . THR B 1 136 ? 13.423 11.031 21.314 1.00 21.36 134 THR B CA 1
ATOM 2250 C C . THR B 1 136 ? 13.991 9.655 20.914 1.00 21.53 134 THR B C 1
ATOM 2251 O O . THR B 1 136 ? 13.249 8.747 20.536 1.00 21.80 134 THR B O 1
ATOM 2255 N N . THR B 1 137 ? 15.316 9.532 20.977 1.00 21.68 135 THR B N 1
ATOM 2256 C CA . THR B 1 137 ? 16.021 8.245 20.866 1.00 22.11 135 THR B CA 1
ATOM 2257 C C . THR B 1 137 ? 16.730 7.969 22.191 1.00 22.11 135 THR B C 1
ATOM 2258 O O . THR B 1 137 ? 16.749 8.826 23.080 1.00 22.74 135 THR B O 1
ATOM 2262 N N . ASP B 1 138 ? 17.277 6.770 22.350 1.00 22.42 136 ASP B N 1
ATOM 2263 C CA . ASP B 1 138 ? 18.046 6.475 23.586 1.00 22.62 136 ASP B CA 1
ATOM 2264 C C . ASP B 1 138 ? 19.418 5.959 23.175 1.00 22.50 136 ASP B C 1
ATOM 2265 O O . ASP B 1 138 ? 20.027 5.112 23.837 1.00 22.71 136 ASP B O 1
ATOM 2270 N N . ALA B 1 139 ? 19.877 6.479 22.042 1.00 22.11 137 ALA B N 1
ATOM 2271 C CA . ALA B 1 139 ? 21.151 6.074 21.480 1.00 22.16 137 ALA B CA 1
ATOM 2272 C C . ALA B 1 139 ? 22.303 6.681 22.255 1.00 22.06 137 ALA B C 1
ATOM 2273 O O . ALA B 1 139 ? 22.138 7.624 23.054 1.00 21.84 137 ALA B O 1
ATOM 2275 N N . ASP B 1 140 ? 23.469 6.076 22.064 1.00 21.93 138 ASP B N 1
ATOM 2276 C CA . ASP B 1 140 ? 24.694 6.734 22.429 1.00 21.79 138 ASP B CA 1
ATOM 2277 C C . ASP B 1 140 ? 25.130 7.489 21.169 1.00 21.07 138 ASP B C 1
ATOM 2278 O O . ASP B 1 140 ? 25.368 6.891 20.114 1.00 20.89 138 ASP B O 1
ATOM 2283 N N . VAL B 1 141 ? 25.157 8.815 21.288 1.00 20.31 139 VAL B N 1
ATOM 2284 C CA . VAL B 1 141 ? 25.414 9.717 20.166 1.00 19.63 139 VAL B CA 1
ATOM 2285 C C . VAL B 1 141 ? 26.801 10.360 20.262 1.00 19.15 139 VAL B C 1
ATOM 2286 O O . VAL B 1 141 ? 27.113 11.014 21.257 1.00 20.02 139 VAL B O 1
ATOM 2290 N N . ALA B 1 142 ? 27.637 10.164 19.251 1.00 18.60 140 ALA B N 1
ATOM 2291 C CA . ALA B 1 142 ? 28.886 10.930 19.165 1.00 18.46 140 ALA B CA 1
ATOM 2292 C C . ALA B 1 142 ? 28.642 12.121 18.260 1.00 18.14 140 ALA B C 1
ATOM 2293 O O . ALA B 1 142 ? 28.298 11.955 17.086 1.00 18.69 140 ALA B O 1
ATOM 2295 N N . ILE B 1 143 ? 28.759 13.321 18.822 1.00 17.94 141 ILE B N 1
ATOM 2296 C CA . ILE B 1 143 ? 28.602 14.565 18.049 1.00 16.98 141 ILE B CA 1
ATOM 2297 C C . ILE B 1 143 ? 29.965 14.923 17.481 1.00 16.35 141 ILE B C 1
ATOM 2298 O O . ILE B 1 143 ? 30.882 15.276 18.227 1.00 15.41 141 ILE B O 1
ATOM 2303 N N . TYR B 1 144 ? 30.091 14.842 16.157 1.00 16.34 142 TYR B N 1
ATOM 2304 C CA . TYR B 1 144 ? 31.380 15.105 15.493 1.00 16.29 142 TYR B CA 1
ATOM 2305 C C . TYR B 1 144 ? 31.626 16.564 15.140 1.00 17.15 142 TYR B C 1
ATOM 2306 O O . TYR B 1 144 ? 30.696 17.296 14.765 1.00 18.12 142 TYR B O 1
ATOM 2315 N N . CYS B 1 145 ? 32.875 16.989 15.295 1.00 17.73 143 CYS B N 1
ATOM 2316 C CA . CYS B 1 145 ? 33.301 18.328 14.877 1.00 19.00 143 CYS B CA 1
ATOM 2317 C C . CYS B 1 145 ? 34.720 18.276 14.340 1.00 19.65 143 CYS B C 1
ATOM 2318 O O . CYS B 1 145 ? 35.390 17.241 14.425 1.00 20.11 143 CYS B O 1
ATOM 2321 N N . ARG B 1 146 ? 35.182 19.388 13.820 1.00 20.80 144 ARG B N 1
ATOM 2322 C CA . ARG B 1 146 ? 36.463 19.484 13.179 1.00 21.99 144 ARG B CA 1
ATOM 2323 C C . ARG B 1 146 ? 37.425 20.401 13.903 1.00 21.31 144 ARG B C 1
ATOM 2324 O O . ARG B 1 146 ? 38.568 20.158 13.894 1.00 21.89 144 ARG B O 1
ATOM 2332 N N . ASP B 1 147 ? 36.937 21.453 14.512 1.00 21.06 145 ASP B N 1
ATOM 2333 C CA . ASP B 1 147 ? 37.751 22.573 15.007 1.00 21.11 145 ASP B CA 1
ATOM 2334 C C . ASP B 1 147 ? 38.056 22.406 16.490 1.00 20.22 145 ASP B C 1
ATOM 2335 O O . ASP B 1 147 ? 37.251 21.829 17.219 1.00 19.67 145 ASP B O 1
ATOM 2340 N N . LYS B 1 148 ? 39.178 22.964 16.939 1.00 19.47 146 LYS B N 1
ATOM 2341 C CA . LYS B 1 148 ? 39.509 22.936 18.359 1.00 19.40 146 LYS B CA 1
ATOM 2342 C C . LYS B 1 148 ? 38.563 23.832 19.171 1.00 18.79 146 LYS B C 1
ATOM 2343 O O . LYS B 1 148 ? 38.034 23.390 20.182 1.00 18.58 146 LYS B O 1
ATOM 2349 N N . LYS B 1 149 ? 38.348 25.071 18.730 1.00 18.94 147 LYS B N 1
ATOM 2350 C CA . LYS B 1 149 ? 37.412 25.974 19.419 1.00 20.01 147 LYS B CA 1
ATOM 2351 C C . LYS B 1 149 ? 36.014 25.393 19.489 1.00 19.91 147 LYS B C 1
ATOM 2352 O O . LYS B 1 149 ? 35.391 25.416 20.546 1.00 20.25 147 LYS B O 1
ATOM 2358 N N . TRP B 1 150 ? 35.534 24.857 18.369 1.00 19.77 148 TRP B N 1
ATOM 2359 C CA . TRP B 1 150 ? 34.220 24.219 18.337 1.00 19.66 148 TRP B CA 1
ATOM 2360 C C . TRP B 1 150 ? 34.149 23.027 19.287 1.00 19.38 148 TRP B C 1
ATOM 2361 O O . TRP B 1 150 ? 33.168 22.892 20.010 1.00 19.79 148 TRP B O 1
ATOM 2372 N N . GLU B 1 151 ? 35.189 22.187 19.300 1.00 18.72 149 GLU B N 1
ATOM 2373 C CA . GLU B 1 151 ? 35.254 21.049 20.233 1.00 18.55 149 GLU B CA 1
ATOM 2374 C C . GLU B 1 151 ? 35.039 21.484 21.682 1.00 18.26 149 GLU B C 1
ATOM 2375 O O . GLU B 1 151 ? 34.222 20.889 22.376 1.00 18.30 149 GLU B O 1
ATOM 2381 N N . MET B 1 152 ? 35.769 22.511 22.121 1.00 18.44 150 MET B N 1
ATOM 2382 C CA . MET B 1 152 ? 35.644 23.041 23.498 1.00 18.69 150 MET B CA 1
ATOM 2383 C C . MET B 1 152 ? 34.226 23.489 23.782 1.00 17.82 150 MET B C 1
ATOM 2384 O O . MET B 1 152 ? 33.639 23.124 24.795 1.00 18.26 150 MET B O 1
ATOM 2389 N N . THR B 1 153 ? 33.694 24.308 22.879 1.00 17.42 151 THR B N 1
ATOM 2390 C CA . THR B 1 153 ? 32.378 24.912 23.038 1.00 16.27 151 THR B CA 1
ATOM 2391 C C . THR B 1 153 ? 31.311 23.831 23.103 1.00 15.90 151 THR B C 1
ATOM 2392 O O . THR B 1 153 ? 30.407 23.919 23.921 1.00 15.18 151 THR B O 1
ATOM 2396 N N . LEU B 1 154 ? 31.435 22.808 22.259 1.00 15.29 152 LEU B N 1
ATOM 2397 C CA . LEU B 1 154 ? 30.479 21.712 22.273 1.00 15.74 152 LEU B CA 1
ATOM 2398 C C . LEU B 1 154 ? 30.524 20.916 23.577 1.00 16.59 152 LEU B C 1
ATOM 2399 O O . LEU B 1 154 ? 29.485 20.665 24.173 1.00 16.43 152 LEU B O 1
ATOM 2404 N N . LYS B 1 155 ? 31.733 20.533 24.010 1.00 17.50 153 LYS B N 1
ATOM 2405 C CA . LYS B 1 155 ? 31.930 19.727 25.224 1.00 18.35 153 LYS B CA 1
ATOM 2406 C C . LYS B 1 155 ? 31.249 20.389 26.425 1.00 18.70 153 LYS B C 1
ATOM 2407 O O . LYS B 1 155 ? 30.493 19.747 27.146 1.00 19.29 153 LYS B O 1
ATOM 2413 N N . GLU B 1 156 ? 31.481 21.663 26.564 1.00 19.63 154 GLU B N 1
ATOM 2414 C CA . GLU B 1 156 ? 30.979 22.435 27.638 1.00 20.21 154 GLU B CA 1
ATOM 2415 C C . GLU B 1 156 ? 29.480 22.646 27.614 1.00 20.72 154 GLU B C 1
ATOM 2416 O O . GLU B 1 156 ? 28.873 22.750 28.650 1.00 20.70 154 GLU B O 1
ATOM 2422 N N . ALA B 1 157 ? 28.883 22.670 26.428 1.00 21.22 155 ALA B N 1
ATOM 2423 C CA . ALA B 1 157 ? 27.428 22.772 26.258 1.00 21.56 155 ALA B CA 1
ATOM 2424 C C . ALA B 1 157 ? 26.713 21.440 26.449 1.00 22.13 155 ALA B C 1
ATOM 2425 O O . ALA B 1 157 ? 25.545 21.418 26.810 1.00 22.58 155 ALA B O 1
ATOM 2427 N N . VAL B 1 158 ? 27.415 20.333 26.227 1.00 22.67 156 VAL B N 1
ATOM 2428 C CA . VAL B 1 158 ? 26.853 18.997 26.465 1.00 23.57 156 VAL B CA 1
ATOM 2429 C C . VAL B 1 158 ? 26.907 18.600 27.953 1.00 24.22 156 VAL B C 1
ATOM 2430 O O . VAL B 1 158 ? 26.034 17.876 28.440 1.00 24.65 156 VAL B O 1
ATOM 2434 N N . ALA B 1 159 ? 27.933 19.081 28.659 1.00 24.84 157 ALA B N 1
ATOM 2435 C CA . ALA B 1 159 ? 28.095 18.856 30.096 1.00 25.18 157 ALA B CA 1
ATOM 2436 C C . ALA B 1 159 ? 26.976 19.492 30.923 1.00 25.59 157 ALA B C 1
ATOM 2437 O O . ALA B 1 159 ? 26.466 18.857 31.855 1.00 26.04 157 ALA B O 1
ATOM 2439 N N . ARG B 1 160 ? 26.588 20.688 30.540 1.00 25.84 158 ARG B N 1
ATOM 2440 C CA . ARG B 1 160 ? 25.712 21.475 31.353 1.00 26.01 158 ARG B CA 1
ATOM 2441 C C . ARG B 1 160 ? 24.418 21.849 30.696 1.00 26.10 158 ARG B C 1
ATOM 2442 O O . ARG B 1 160 ? 23.537 21.036 30.573 1.00 26.48 158 ARG B O 1
#

Sequence (320 aa):
MKAPSYHVVRGDIATATEGVIIINAANSKGQPGGGVCGALYKKFPESFDLQPIEVGKARLVKGAAKHIIHAVGPNFNKVSEVEGDKQLAEAYEESIAKIVNDNNYKSVVAIPLLSTGIFSGNKDRLTQSLNHLLTALDTTDADVAIYCRDKKWEMTLKEAVARREAPSYHVVRGDIATATEGVIINAANSKGQPGGGVCGALYKKFPESFDLQPIEVGKARLVKGAAKHIIHAVGPNFNKVSEVEGDKQLAEAYESIAKIVNDNNYKSVAIPLLSTGIFSGNKDRLTQSLNHLLTALDTTDADVAIYCRDKKWEMTLKEAVAR

InterPro domains:
  IPR001788 RNA-dependent RNA polymerase, alsuviricetes [PF00978] (2039-2481)
  IPR002588 Alphavirus-like methyltransferase domain [PF01660] (16-378)
  IPR002588 Alphavirus-like methyltransferase domain [PS51743] (28-259)
  IPR002589 Macro domain [PF01661] (1349-1450)
  IPR002589 Macro domain [PS51154] (1320-1489)
  IPR002589 Macro domain [SM00506] (1332-1454)
  IPR002620 Alphavirus nsp2 protease domain [PF01707] (963-1162)
  IPR002620 Alphavirus nsp2 protease domain [PS51520] (1003-1322)
  IPR007094 RNA-directed RNA polymerase, catalytic domain [PS50507] (2250-2365)
  IPR027351 (+) RNA virus helicase core domain [PF01443] (719-956)
  IPR027351 (+) RNA virus helicase core domain [PS51657] (690-990)
  IPR027417 P-loop containing nucleoside triphosphate hydrolase [G3DSA:3.40.50.300] (716-840)
  IPR027417 P-loop containing nucleoside triphosphate hydrolase [G3DSA:3.40.50.300] (843-975)
  IPR027417 P-loop containing nucleoside triphosphate hydrolase [SSF52540] (717-868)
  IPR029063 S-adenosyl-L-methionine-dependent methyltransferase superfamily [G3DSA:3.40.50.150] (1143-1500)
  IPR043472 Macro domain-like [G3DSA:3.40.220.10] (1333-1489)
  IPR043472 Macro domain-like [SSF52949] (1305-1492)
  IPR043502 DNA/RNA polymerase superfamily [SSF56672] (2044-2443)
  IPR044371 Non-structural protein 3, X-domain-like [cd21557] (1345-1472)
  IPR044936 Alphavirus nsP2 protease domain superfamily [G3DSA:3.90.70.110] (990-1138)

B-factor: mean 17.85, std 5.72, range [2.0, 49.18]

Foldseek 3Di:
DAAEAEDEDADDQCPDPFQAEEAAAAQQLAHPPGCVDPNCVSCVQFTDGHGDDQLAWDWGCGPVHIYIYFYQAQCVPDDPVVRLVSLLSRLLNVLVVCVVVVGAAYEYEQHCQPNRVSPDHCLPSSVVSNCVNNRVHNHHYYYYDHDPVSNVVVVVVSVVDD/DAAEDEDADQQLVDPFQEEEAQDAQQQARPVDNPRPNCVNCVVQTPRHGDDQLAWDWRDDPVHIYIYFYQAQCLPDPPVVNLVSLLSRLLNVLVVCVVVVGAEYEYEQHCQPNSVSPDHCLVSSVVSNCVNCVSHRHHYYYYDHDPVSNVVVRVVSVD

Solvent-accessible surface area: 16089 Å² total; per-residue (Å²): 176,97,68,29,61,36,86,19,40,112,29,65,29,4,94,4,130,30,43,1,0,1,5,44,4,48,48,146,5,66,16,56,62,16,79,92,10,55,11,45,153,105,12,65,98,0,14,55,106,112,103,9,119,59,0,91,22,73,40,27,138,7,117,56,39,53,0,0,5,0,2,4,0,24,19,101,175,42,70,80,48,75,0,6,124,27,0,31,45,0,0,111,25,0,4,128,23,2,45,90,55,109,31,163,28,0,0,0,26,10,1,9,30,52,132,29,8,21,145,126,111,16,6,87,41,0,2,82,20,0,4,95,11,0,53,77,0,85,0,74,0,0,0,23,12,193,74,133,171,57,29,123,53,0,88,93,17,29,86,169,100,208,125,33,50,44,91,11,39,82,41,72,31,4,87,4,127,21,42,0,0,1,5,37,1,30,58,126,2,42,11,16,69,30,93,82,20,39,10,62,82,92,13,60,101,0,12,60,86,105,100,11,111,53,0,84,20,78,37,26,142,14,118,74,38,54,0,0,2,0,3,4,0,34,16,79,177,43,70,93,103,80,0,54,126,42,0,29,74,0,0,78,22,0,3,137,20,2,61,92,58,127,36,168,28,0,0,0,25,9,2,6,42,50,114,36,7,24,149,119,102,8,8,90,46,0,5,82,36,0,40,89,0,0,82,82,7,108,0,75,0,1,0,22,14,191,59,48,108,49,30,92,53,0,104,103,32,44,92,196

CATH classification: 3.40.220.10

Nearest PDB structures (foldseek):
  6r0g-assembly1_A  TM=9.452E-01  e=6.543E-23  Getah virus
  6w91-assembly2_B  TM=9.520E-01  e=5.916E-22  Chikungunya virus
  7h6j-assembly2_B  TM=9.493E-01  e=7.665E-22  Chikungunya virus
  4gua-assembly3_C  TM=9.481E-01  e=3.073E-20  Sindbis virus
  5iq5-assembly1_A  TM=9.260E-01  e=4.098E-19  Mayaro virus (strain Brazil)

Organism: Venezuelan equine encephalitis virus (strain P676) (NCBI:txid36385)